Protein AF-A0A9P8UI84-F1 (afdb_monomer)

Nearest PDB structures (foldseek):
  2wvq-assembly1_A  TM=9.813E-01  e=1.198E-20  Podospora anserina
  2wvn-assembly1_A-2  TM=9.786E-01  e=5.791E-20  Podospora anserina
  2wvq-assembly1_B  TM=9.865E-01  e=1.491E-19  Podospora anserina
  2wvo-assembly1_B  TM=9.719E-01  e=2.824E-18  Podospora anserina
  2lbu-assembly1_D  TM=8.354E-01  e=3.078E-02  Podospora anserina

Sequence (339 aa):
MAEVFGTVASALSVAALFYNCVNCFEYIQLGRHFARDYERCQLKVDVARTRLSRWGQTVAINDDPRFDTVESEDRHVQQAKSILVEIADLFEDLQTASRRYTTRAKQEGLEHLQVQNMQPVPQKLHNRLKAIVSRRQKGTGLLQKAAWALYDEKNFRKMINEITEFTSALENLFPVKESVRRMLVEMEIEEVNDEPSLTTLQDVATNSDSVLSQVATERLEIYRGRNYVKNVQGEESAHVRVGNEWTEAALSCSLGLPGQTSNEAGSVMMKGTSAVHIGNSSTYRYTGLIVDMEQRFDYICGTRYRSVCQMFLKRMCFDALATTFAPDILPGADLNDRN

Foldseek 3Di:
DDPPQLVCLLQAFQLLLLVVLLVLLVQEFAWPVCVVVRLLLNLLSLLLSLLSLVLCVVVVCVPDCQRRDSDHPDPLSVVSSVLSSVSSVLSSVQQVVQVVDVVPDDPVRGDTDDLVPDDPLSNVSSVLSVVSSCVSCPPDDDDDDHRTYDRDPVSSVVSLVSSLVSSVVSCVSPPDDPVSVLVSLCVSCVVVQDLVNLVSQLVSCVNRPVSNNVSSVVNNVLVQAAFDEQEEAEEDQEDEATGEAEDPVQVPDPPDRPHGDHFYHDYYYYYDNHYYYGYHYDDDDPVVVVVVVVVVCCVPPPPPCVVVVVVVVVVVVVVVVVVVDDDDDDDDDDDDDDD

Structure (mmCIF, N/CA/C/O backbone):
data_AF-A0A9P8UI84-F1
#
_entry.id   AF-A0A9P8UI84-F1
#
loop_
_atom_site.group_PDB
_atom_site.id
_atom_site.type_symbol
_atom_site.label_atom_id
_atom_site.label_alt_id
_atom_site.label_comp_id
_atom_site.label_asym_id
_atom_site.label_entity_id
_atom_site.label_seq_id
_atom_site.pdbx_PDB_ins_code
_atom_site.Cartn_x
_atom_site.Cartn_y
_atom_site.Cartn_z
_atom_site.occupancy
_atom_site.B_iso_or_equiv
_atom_site.auth_seq_id
_atom_site.auth_comp_id
_atom_site.auth_asym_id
_atom_site.auth_atom_id
_atom_site.pdbx_PDB_model_num
ATOM 1 N N . MET A 1 1 ? -20.056 17.292 8.658 1.00 35.38 1 MET A N 1
ATOM 2 C CA . MET A 1 1 ? -20.328 16.154 9.557 1.00 35.38 1 MET A CA 1
ATOM 3 C C . MET A 1 1 ? -18.975 15.566 9.921 1.00 35.38 1 MET A C 1
ATOM 5 O O . MET A 1 1 ? -18.233 15.229 9.009 1.00 35.38 1 MET A O 1
ATOM 9 N N . ALA A 1 2 ? -18.577 15.602 11.193 1.00 39.41 2 ALA A N 1
ATOM 10 C CA . ALA A 1 2 ? -17.344 14.950 11.622 1.00 39.41 2 ALA A CA 1
ATOM 11 C C . ALA A 1 2 ? -17.655 13.459 11.773 1.00 39.41 2 ALA A C 1
ATOM 13 O O . ALA A 1 2 ? -18.467 13.100 12.619 1.00 39.41 2 ALA A O 1
ATOM 14 N N . GLU A 1 3 ? -17.074 12.615 10.926 1.00 51.84 3 GLU A N 1
ATOM 15 C CA . GLU A 1 3 ? -16.984 11.194 11.247 1.00 51.84 3 GLU A CA 1
ATOM 16 C C . GLU A 1 3 ? -16.000 11.083 12.409 1.00 51.84 3 GLU A C 1
ATOM 18 O O . GLU A 1 3 ? -14.829 11.422 12.258 1.00 51.84 3 GLU A O 1
ATOM 23 N N . VAL A 1 4 ? -16.511 10.732 13.588 1.00 48.81 4 VAL A N 1
ATOM 24 C CA . VAL A 1 4 ? -15.696 10.503 14.781 1.00 48.81 4 VAL A CA 1
ATOM 25 C C . VAL A 1 4 ? -15.177 9.074 14.663 1.00 48.81 4 VAL A C 1
ATOM 27 O O . VAL A 1 4 ? -15.927 8.124 14.881 1.00 48.81 4 VAL A O 1
ATOM 30 N N . PHE A 1 5 ? -13.938 8.911 14.209 1.00 53.56 5 PHE A N 1
ATOM 31 C CA . PHE A 1 5 ? -13.371 7.598 13.903 1.00 53.56 5 PHE A CA 1
ATOM 32 C C . PHE A 1 5 ? -12.965 6.857 15.181 1.00 53.56 5 PHE A C 1
ATOM 34 O O . PHE A 1 5 ? -13.332 5.696 15.344 1.00 53.56 5 PHE A O 1
ATOM 41 N N . GLY A 1 6 ? -12.313 7.532 16.126 1.00 52.75 6 GLY A N 1
ATOM 42 C CA . GLY A 1 6 ? -11.729 6.916 17.317 1.00 52.75 6 GLY A CA 1
ATOM 43 C C . GLY A 1 6 ? -12.760 6.394 18.321 1.00 52.75 6 GLY A C 1
ATOM 44 O O . GLY A 1 6 ? -12.549 5.358 18.946 1.00 52.75 6 GLY A O 1
ATOM 45 N N . THR A 1 7 ? -13.932 7.035 18.444 1.00 53.59 7 THR A N 1
ATOM 46 C CA . THR A 1 7 ? -14.991 6.542 19.358 1.00 53.59 7 THR A CA 1
ATOM 47 C C . THR A 1 7 ? -15.841 5.419 18.769 1.00 53.59 7 THR A C 1
ATOM 49 O O . THR A 1 7 ? -16.397 4.633 19.530 1.00 53.59 7 THR A O 1
ATOM 52 N N . VAL A 1 8 ? -15.928 5.302 17.439 1.00 65.06 8 VAL A N 1
ATOM 53 C CA . VAL A 1 8 ? -16.685 4.226 16.775 1.00 65.06 8 VAL A CA 1
ATOM 54 C C . VAL A 1 8 ? -15.791 3.015 16.484 1.00 65.06 8 VAL A C 1
ATOM 56 O O . VAL A 1 8 ? -16.279 1.888 16.497 1.00 65.06 8 VAL A O 1
ATOM 59 N N . ALA A 1 9 ? -14.481 3.211 16.290 1.00 70.69 9 ALA A N 1
ATOM 60 C CA . ALA A 1 9 ? -13.534 2.148 15.945 1.00 70.69 9 ALA A CA 1
ATOM 61 C C . ALA A 1 9 ? -13.480 1.006 16.975 1.00 70.69 9 ALA A C 1
ATOM 63 O O . ALA A 1 9 ? -13.394 -0.161 16.595 1.00 70.69 9 ALA A O 1
ATOM 64 N N . SER A 1 10 ? -13.593 1.313 18.270 1.00 71.81 10 SER A N 1
ATOM 65 C CA . SER A 1 10 ? -13.575 0.308 19.343 1.00 71.81 10 SER A CA 1
ATOM 66 C C . SER A 1 10 ? -14.810 -0.604 19.343 1.00 71.81 10 SER A C 1
ATOM 68 O O . SER A 1 10 ? -14.712 -1.769 19.740 1.00 71.81 10 SER A O 1
ATOM 70 N N . ALA A 1 11 ? -15.946 -0.114 18.838 1.00 82.88 11 ALA A N 1
ATOM 71 C CA . ALA A 1 11 ? -17.200 -0.858 18.737 1.00 82.88 11 ALA A CA 1
ATOM 72 C C . ALA A 1 11 ? -17.270 -1.775 17.500 1.00 82.88 11 ALA A C 1
ATOM 74 O O . ALA A 1 11 ? -18.213 -2.553 17.365 1.00 82.88 11 ALA A O 1
ATOM 75 N N . LEU A 1 12 ? -16.290 -1.697 16.595 1.00 86.81 12 LEU A N 1
ATOM 76 C CA . LEU A 1 12 ? -16.230 -2.529 15.395 1.00 86.81 12 LEU A CA 1
ATOM 77 C C . LEU A 1 12 ? -15.540 -3.872 15.667 1.00 86.81 12 LEU A C 1
ATOM 79 O O . LEU A 1 12 ? -14.676 -3.994 16.541 1.00 86.81 12 LEU A O 1
ATOM 83 N N . SER A 1 13 ? -15.902 -4.883 14.875 1.00 91.25 13 SER A N 1
ATOM 84 C CA . SER A 1 13 ? -15.105 -6.103 14.739 1.00 91.25 13 SER A CA 1
ATOM 85 C C . SER A 1 13 ? -13.780 -5.807 14.029 1.00 91.25 13 SER A C 1
ATOM 87 O O . SER A 1 13 ? -13.620 -4.760 13.393 1.00 91.25 13 SER A O 1
ATOM 89 N N . VAL A 1 14 ? -12.820 -6.729 14.115 1.00 93.38 14 VAL A N 1
ATOM 90 C CA . VAL A 1 14 ? -11.518 -6.582 13.442 1.00 93.38 14 VAL A CA 1
ATOM 91 C C . VAL A 1 14 ? -11.689 -6.495 11.928 1.00 93.38 14 VAL A C 1
ATOM 93 O O . VAL A 1 14 ? -11.093 -5.618 11.305 1.00 93.38 14 VAL A O 1
ATOM 96 N N . ALA A 1 15 ? -12.550 -7.332 11.344 1.00 92.44 15 ALA A N 1
ATOM 97 C CA . ALA A 1 15 ? -12.853 -7.296 9.918 1.00 92.44 15 ALA A CA 1
ATOM 98 C C . ALA A 1 15 ? -13.448 -5.939 9.503 1.00 92.44 15 ALA A C 1
ATOM 100 O O . ALA A 1 15 ? -12.941 -5.282 8.591 1.00 92.44 15 ALA A O 1
ATOM 101 N N . ALA A 1 16 ? -14.472 -5.456 10.216 1.00 90.00 16 ALA A N 1
ATOM 102 C CA . ALA A 1 16 ? -15.115 -4.179 9.908 1.00 90.00 16 ALA A CA 1
ATOM 103 C C . ALA A 1 16 ? -14.160 -2.982 10.069 1.00 90.00 16 ALA A C 1
ATOM 105 O O . ALA A 1 16 ? -14.174 -2.052 9.254 1.00 90.00 16 ALA A O 1
ATOM 106 N N . LEU A 1 17 ? -13.313 -2.996 11.099 1.00 91.56 17 LEU A N 1
ATOM 107 C CA . LEU A 1 17 ? -12.314 -1.956 11.323 1.00 91.56 17 LEU A CA 1
ATOM 108 C C . LEU A 1 17 ? -11.229 -1.976 10.239 1.00 91.56 17 LEU A C 1
ATOM 110 O O . LEU A 1 17 ? -10.914 -0.931 9.671 1.00 91.56 17 LEU A O 1
ATOM 114 N N . PHE A 1 18 ? -10.731 -3.157 9.871 1.00 94.00 18 PHE A N 1
ATOM 115 C CA . PHE A 1 18 ? -9.785 -3.326 8.771 1.00 94.00 18 PHE A CA 1
ATOM 116 C C . PHE A 1 18 ? -10.314 -2.740 7.459 1.00 94.00 18 PHE A C 1
ATOM 118 O O . PHE A 1 18 ? -9.624 -1.948 6.811 1.00 94.00 18 PHE A O 1
ATOM 125 N N . TYR A 1 19 ? -11.554 -3.066 7.080 1.00 91.38 19 TYR A N 1
ATOM 126 C CA . TYR A 1 19 ? -12.161 -2.503 5.874 1.00 91.38 19 TYR A CA 1
ATOM 127 C C . TYR A 1 19 ? -12.264 -0.989 5.940 1.00 91.38 19 TYR A C 1
ATOM 129 O O . TYR A 1 19 ? -11.980 -0.304 4.955 1.00 91.38 19 TYR A O 1
ATOM 137 N N . ASN A 1 20 ? -12.599 -0.453 7.112 1.00 89.06 20 ASN A N 1
ATOM 138 C CA . ASN A 1 20 ? -12.602 0.981 7.329 1.00 89.06 20 ASN A CA 1
ATOM 139 C C . ASN A 1 20 ? -11.227 1.611 7.098 1.00 89.06 20 ASN A C 1
ATOM 141 O O . ASN A 1 20 ? -11.175 2.612 6.380 1.00 89.06 20 ASN A O 1
ATOM 145 N N . CYS A 1 21 ? -10.152 1.023 7.629 1.00 92.94 21 CYS A N 1
ATOM 146 C CA . CYS A 1 21 ? -8.778 1.482 7.430 1.00 92.94 21 CYS A CA 1
ATOM 147 C C . CYS A 1 21 ? -8.362 1.426 5.953 1.00 92.94 21 CYS A C 1
ATOM 149 O O . CYS A 1 21 ? -7.872 2.421 5.423 1.00 92.94 21 CYS A O 1
ATOM 151 N N . VAL A 1 22 ? -8.607 0.313 5.249 1.00 94.19 22 VAL A N 1
ATOM 152 C CA . VAL A 1 22 ? -8.265 0.178 3.816 1.00 94.19 22 VAL A CA 1
ATOM 153 C C . VAL A 1 22 ? -9.058 1.165 2.951 1.00 94.19 22 VAL A C 1
ATOM 155 O O . VAL A 1 22 ? -8.532 1.685 1.964 1.00 94.19 22 VAL A O 1
ATOM 158 N N . ASN A 1 23 ? -10.303 1.463 3.326 1.00 89.31 23 ASN A N 1
ATOM 159 C CA . ASN A 1 23 ? -11.131 2.449 2.633 1.00 89.31 23 ASN A CA 1
ATOM 160 C C . ASN A 1 23 ? -10.665 3.885 2.852 1.00 89.31 23 ASN A C 1
ATOM 162 O O . ASN A 1 23 ? -10.837 4.695 1.949 1.00 89.31 23 ASN A O 1
ATOM 166 N N . CYS A 1 24 ? -10.070 4.220 4.004 1.00 90.94 24 CYS A N 1
ATOM 167 C CA . CYS A 1 24 ? -9.605 5.584 4.281 1.00 90.94 24 CYS A CA 1
ATOM 168 C C . CYS A 1 24 ? -8.669 6.116 3.191 1.00 90.94 24 CYS A C 1
ATOM 170 O O . CYS A 1 24 ? -8.785 7.280 2.818 1.00 90.94 24 CYS A O 1
ATOM 172 N N . PHE A 1 25 ? -7.817 5.254 2.626 1.00 92.69 25 PHE A N 1
ATOM 173 C CA . PHE A 1 25 ? -6.894 5.599 1.542 1.00 92.69 25 PHE A CA 1
ATOM 174 C C . PHE A 1 25 ? -7.583 6.147 0.288 1.00 92.69 25 PHE A C 1
ATOM 176 O O . PHE A 1 25 ? -6.999 6.963 -0.415 1.00 92.69 25 PHE A O 1
ATOM 183 N N . GLU A 1 26 ? -8.816 5.725 -0.007 1.00 88.06 26 GLU A N 1
ATOM 184 C CA . GLU A 1 26 ? -9.552 6.180 -1.194 1.00 88.06 26 GLU A CA 1
ATOM 185 C C . GLU A 1 26 ? -9.969 7.650 -1.117 1.00 88.06 26 GLU A C 1
ATOM 187 O O . GLU A 1 26 ? -10.201 8.295 -2.137 1.00 88.06 26 GLU A O 1
ATOM 192 N N . TYR A 1 27 ? -10.033 8.181 0.099 1.00 88.06 27 TYR A N 1
ATOM 193 C CA . TYR A 1 27 ? -10.485 9.536 0.380 1.00 88.06 27 TYR A CA 1
ATOM 194 C C . TYR A 1 27 ? -9.327 10.518 0.553 1.00 88.06 27 TYR A C 1
ATOM 196 O O . TYR A 1 27 ? -9.576 11.691 0.822 1.00 88.06 27 TYR A O 1
ATOM 204 N N . ILE A 1 28 ? -8.084 10.052 0.395 1.00 90.56 28 ILE A N 1
ATOM 205 C CA . ILE A 1 28 ? -6.878 10.869 0.518 1.00 90.56 28 ILE A CA 1
ATOM 206 C C . ILE A 1 28 ? -6.575 11.523 -0.823 1.00 90.56 28 ILE A C 1
ATOM 208 O O . ILE A 1 28 ? -6.343 10.855 -1.827 1.00 90.56 28 ILE A O 1
ATOM 212 N N . GLN A 1 29 ? -6.523 12.848 -0.817 1.00 89.75 29 GLN A N 1
ATOM 213 C CA . GLN A 1 29 ? -6.050 13.663 -1.927 1.00 89.75 29 GLN A CA 1
ATOM 214 C C . GLN A 1 29 ? -4.695 14.283 -1.578 1.00 89.75 29 GLN A C 1
ATOM 216 O O . GLN A 1 29 ? -4.386 14.528 -0.410 1.00 89.75 29 GLN A O 1
ATOM 221 N N . LEU A 1 30 ? -3.879 14.573 -2.589 1.00 89.06 30 LEU A N 1
ATOM 222 C CA . LEU A 1 30 ? -2.618 15.291 -2.409 1.00 89.06 30 LEU A CA 1
ATOM 223 C C . LEU A 1 30 ? -2.787 16.732 -2.900 1.00 89.06 30 LEU A C 1
ATOM 225 O O . LEU A 1 30 ? -3.245 16.979 -4.019 1.00 89.06 30 LEU A O 1
ATOM 229 N N . GLY A 1 31 ? -2.454 17.692 -2.038 1.00 85.12 31 GLY A N 1
ATOM 230 C CA . GLY A 1 31 ? -2.512 19.116 -2.356 1.00 85.12 31 GLY A CA 1
ATOM 231 C C . GLY A 1 31 ? -1.438 19.547 -3.359 1.00 85.12 31 GLY A C 1
ATOM 232 O O . GLY A 1 31 ? -0.453 18.849 -3.596 1.00 85.12 31 GLY A O 1
ATOM 233 N N . ARG A 1 32 ? -1.591 20.751 -3.916 1.00 78.94 32 ARG A N 1
ATOM 234 C CA . ARG A 1 32 ? -0.700 21.318 -4.944 1.00 78.94 32 ARG A CA 1
ATOM 235 C C . ARG A 1 32 ? 0.794 21.337 -4.593 1.00 78.94 32 ARG A C 1
ATOM 237 O O . ARG A 1 32 ? 1.620 21.254 -5.497 1.00 78.94 32 ARG A O 1
ATOM 244 N N . HIS A 1 33 ? 1.163 21.394 -3.312 1.00 80.94 33 HIS A N 1
ATOM 245 C CA . HIS A 1 33 ? 2.569 21.345 -2.879 1.00 80.94 33 HIS A CA 1
ATOM 246 C C . HIS A 1 33 ? 3.296 20.064 -3.318 1.00 80.94 33 HIS A C 1
ATOM 248 O O . HIS A 1 33 ? 4.519 20.061 -3.410 1.00 80.94 33 HIS A O 1
ATOM 254 N N . PHE A 1 34 ? 2.557 19.003 -3.646 1.00 82.19 34 PHE A N 1
ATOM 255 C CA . PHE A 1 34 ? 3.109 17.758 -4.164 1.00 82.19 34 PHE A CA 1
ATOM 256 C C . PHE A 1 34 ? 3.321 17.758 -5.681 1.00 82.19 34 PHE A C 1
ATOM 258 O O . PHE A 1 34 ? 3.781 16.750 -6.188 1.00 82.19 34 PHE A O 1
ATOM 265 N N . ALA A 1 35 ? 3.023 18.832 -6.426 1.00 76.94 35 ALA A N 1
ATOM 266 C CA . ALA A 1 35 ? 2.953 18.810 -7.897 1.00 76.94 35 ALA A CA 1
ATOM 267 C C . ALA A 1 35 ? 4.142 18.128 -8.594 1.00 76.94 35 ALA A C 1
ATOM 269 O O . ALA A 1 35 ? 3.934 17.346 -9.516 1.00 76.94 35 ALA A O 1
ATOM 270 N N . ARG A 1 36 ? 5.373 18.375 -8.129 1.00 81.75 36 ARG A N 1
ATOM 271 C CA . ARG A 1 36 ? 6.585 17.771 -8.703 1.00 81.75 36 ARG A CA 1
ATOM 272 C C . ARG A 1 36 ? 6.711 16.269 -8.424 1.00 81.75 36 ARG A C 1
ATOM 274 O O . ARG A 1 36 ? 7.221 15.543 -9.267 1.00 81.75 36 ARG A O 1
ATOM 281 N N . ASP A 1 37 ? 6.264 15.820 -7.258 1.00 86.94 37 ASP A N 1
ATOM 282 C CA . ASP A 1 37 ? 6.430 14.447 -6.766 1.00 86.94 37 ASP A CA 1
ATOM 283 C C . ASP A 1 37 ? 5.093 13.695 -6.671 1.00 86.94 37 ASP A C 1
ATOM 285 O O . ASP A 1 37 ? 5.010 12.631 -6.059 1.00 86.94 37 ASP A O 1
ATOM 289 N N . TYR A 1 38 ? 4.033 14.240 -7.270 1.00 88.69 38 TYR A N 1
ATOM 290 C CA . TYR A 1 38 ? 2.651 13.809 -7.070 1.00 88.69 38 TYR A CA 1
ATOM 291 C C . TYR A 1 38 ? 2.444 12.348 -7.413 1.00 88.69 38 TYR A C 1
ATOM 293 O O . TYR A 1 38 ? 1.923 11.592 -6.601 1.00 88.69 38 TYR A O 1
ATOM 301 N N . GLU A 1 39 ? 2.894 11.953 -8.597 1.00 91.38 39 GLU A N 1
ATOM 302 C CA . GLU A 1 39 ? 2.762 10.597 -9.116 1.00 91.38 39 GLU A CA 1
ATOM 303 C C . GLU A 1 39 ? 3.455 9.597 -8.197 1.00 91.38 39 GLU A C 1
ATOM 305 O O . GLU A 1 39 ? 2.866 8.606 -7.774 1.00 91.38 39 GLU A O 1
ATOM 310 N N . ARG A 1 40 ? 4.688 9.913 -7.794 1.00 93.56 40 ARG A N 1
ATOM 311 C CA . ARG A 1 40 ? 5.465 9.088 -6.872 1.00 93.56 40 ARG A CA 1
ATOM 312 C C . ARG A 1 40 ? 4.807 9.005 -5.494 1.00 93.56 40 ARG A C 1
ATOM 314 O O . ARG A 1 40 ? 4.773 7.934 -4.892 1.00 93.56 40 ARG A O 1
ATOM 321 N N . CYS A 1 41 ? 4.301 10.121 -4.974 1.00 94.38 41 CYS A N 1
ATOM 322 C CA . CYS A 1 41 ? 3.611 10.171 -3.690 1.00 94.38 41 CYS A CA 1
ATOM 323 C C . CYS A 1 41 ? 2.291 9.398 -3.723 1.00 94.38 41 CYS A C 1
ATOM 325 O O . CYS A 1 41 ? 2.035 8.623 -2.805 1.00 94.38 41 CYS A O 1
ATOM 327 N N . GLN A 1 42 ? 1.490 9.542 -4.778 1.00 94.81 42 GLN A N 1
ATOM 328 C CA . GLN A 1 42 ? 0.246 8.797 -4.942 1.00 94.81 42 GLN A CA 1
ATOM 329 C C . GLN A 1 42 ? 0.522 7.293 -5.019 1.00 94.81 42 GLN A C 1
ATOM 331 O O . GLN A 1 42 ? -0.090 6.528 -4.282 1.00 94.81 42 GLN A O 1
ATOM 336 N N . LEU A 1 43 ? 1.516 6.871 -5.805 1.00 96.25 43 LEU A N 1
ATOM 337 C CA . LEU A 1 43 ? 1.893 5.460 -5.886 1.00 96.25 43 LEU A CA 1
ATOM 338 C C . LEU A 1 43 ? 2.379 4.895 -4.545 1.00 96.25 43 LEU A C 1
ATOM 340 O O . LEU A 1 43 ? 2.101 3.742 -4.236 1.00 96.25 43 LEU A O 1
ATOM 344 N N . LYS A 1 44 ? 3.050 5.689 -3.701 1.00 97.12 44 LYS A N 1
ATOM 345 C CA . LYS A 1 44 ? 3.388 5.261 -2.331 1.00 97.12 44 LYS A CA 1
ATOM 346 C C . LYS A 1 44 ? 2.146 5.018 -1.470 1.00 97.12 44 LYS A C 1
ATOM 348 O O . LYS A 1 44 ? 2.134 4.060 -0.699 1.00 97.12 44 LYS A O 1
ATOM 353 N N . VAL A 1 45 ? 1.111 5.852 -1.605 1.00 96.38 45 VAL A N 1
ATOM 354 C CA . VAL A 1 45 ? -0.191 5.638 -0.943 1.00 96.38 45 VAL A CA 1
ATOM 355 C C . VAL A 1 45 ? -0.833 4.351 -1.459 1.00 96.38 45 VAL A C 1
ATOM 357 O O . VAL A 1 45 ? -1.294 3.536 -0.661 1.00 96.38 45 VAL A O 1
ATOM 360 N N . ASP A 1 46 ? -0.801 4.129 -2.773 1.00 96.75 46 ASP A N 1
ATOM 361 C CA . ASP A 1 46 ? -1.376 2.938 -3.400 1.00 96.75 46 ASP A CA 1
ATOM 362 C C . ASP A 1 46 ? -0.646 1.652 -2.980 1.00 96.75 46 ASP A C 1
ATOM 364 O O . ASP A 1 46 ? -1.294 0.642 -2.697 1.00 96.75 46 ASP A O 1
ATOM 368 N N . VAL A 1 47 ? 0.688 1.682 -2.876 1.00 97.88 47 VAL A N 1
ATOM 369 C CA . VAL A 1 47 ? 1.500 0.562 -2.371 1.00 97.88 47 VAL A CA 1
ATOM 370 C C . VAL A 1 47 ? 1.175 0.274 -0.908 1.00 97.88 47 VAL A C 1
ATOM 372 O O . VAL A 1 47 ? 0.919 -0.880 -0.567 1.00 97.88 47 VAL A O 1
ATOM 375 N N . ALA A 1 48 ? 1.101 1.298 -0.052 1.00 97.81 48 ALA A N 1
ATOM 376 C CA . ALA A 1 48 ? 0.741 1.121 1.355 1.00 97.81 48 ALA A CA 1
ATOM 377 C C . ALA A 1 48 ? -0.670 0.518 1.515 1.00 97.81 48 ALA A C 1
ATOM 379 O O . ALA A 1 48 ? -0.852 -0.449 2.258 1.00 97.81 48 ALA A O 1
ATOM 380 N N . ARG A 1 49 ? -1.656 1.016 0.750 1.00 97.25 49 ARG A N 1
ATOM 381 C CA . ARG A 1 49 ? -3.018 0.454 0.704 1.00 97.25 49 ARG A CA 1
ATOM 382 C C . ARG A 1 49 ? -3.005 -1.001 0.237 1.00 97.25 49 ARG A C 1
ATOM 384 O O . ARG A 1 49 ? -3.683 -1.848 0.819 1.00 97.25 49 ARG A O 1
ATOM 391 N N . THR A 1 50 ? -2.236 -1.297 -0.810 1.00 97.31 50 THR A N 1
ATOM 392 C CA . THR A 1 50 ? -2.133 -2.644 -1.386 1.00 97.31 50 THR A CA 1
ATOM 393 C C . THR A 1 50 ? -1.528 -3.617 -0.384 1.00 97.31 50 THR A C 1
ATOM 395 O O . THR A 1 50 ? -2.116 -4.677 -0.162 1.00 97.31 50 THR A O 1
ATOM 398 N N . ARG A 1 51 ? -0.440 -3.239 0.295 1.00 97.50 51 ARG A N 1
ATOM 399 C CA . ARG A 1 51 ? 0.193 -4.058 1.333 1.00 97.50 51 ARG A CA 1
ATOM 400 C C . ARG A 1 51 ? -0.760 -4.340 2.495 1.00 97.50 51 ARG A C 1
ATOM 402 O O . ARG A 1 51 ? -0.947 -5.503 2.845 1.00 97.50 51 ARG A O 1
ATOM 409 N N . LEU A 1 52 ? -1.446 -3.321 3.023 1.00 97.44 52 LEU A N 1
ATOM 410 C CA . LEU A 1 52 ? -2.443 -3.521 4.082 1.00 97.44 52 LEU A CA 1
ATOM 411 C C . LEU A 1 52 ? -3.567 -4.462 3.616 1.00 97.44 52 LEU A C 1
ATOM 413 O O . LEU A 1 52 ? -3.929 -5.401 4.319 1.00 97.44 52 LEU A O 1
ATOM 417 N N . SER A 1 53 ? -4.074 -4.283 2.391 1.00 96.25 53 SER A N 1
ATOM 418 C CA . SER A 1 53 ? -5.097 -5.180 1.834 1.00 96.25 53 SER A CA 1
ATOM 419 C C . SER A 1 53 ? -4.616 -6.634 1.695 1.00 96.25 53 SER A C 1
ATOM 421 O O . SER A 1 53 ? -5.404 -7.566 1.865 1.00 96.25 53 SER A O 1
ATOM 423 N N . ARG A 1 54 ? -3.321 -6.839 1.408 1.00 95.88 54 ARG A N 1
ATOM 424 C CA . ARG A 1 54 ? -2.694 -8.160 1.286 1.00 95.88 54 ARG A CA 1
ATOM 425 C C . ARG A 1 54 ? -2.643 -8.873 2.632 1.00 95.88 54 ARG A C 1
ATOM 427 O O . ARG A 1 54 ? -2.877 -10.079 2.667 1.00 95.88 54 ARG A O 1
ATOM 434 N N . TRP A 1 55 ? -2.402 -8.149 3.728 1.00 96.06 55 TRP A N 1
ATOM 435 C CA . TRP A 1 55 ? -2.476 -8.716 5.078 1.00 96.06 55 TRP A CA 1
ATOM 436 C C . TRP A 1 55 ? -3.861 -9.320 5.354 1.00 96.06 55 TRP A C 1
ATOM 438 O O . TRP A 1 55 ? -3.943 -10.488 5.723 1.00 96.06 55 TRP A O 1
ATOM 448 N N . GLY A 1 56 ? -4.946 -8.592 5.059 1.00 94.06 56 GLY A N 1
ATOM 449 C CA . GLY A 1 56 ? -6.313 -9.104 5.241 1.00 94.06 56 GLY A CA 1
ATOM 450 C C . GLY A 1 56 ? -6.603 -10.368 4.424 1.00 94.06 56 GLY A C 1
ATOM 451 O O . GLY A 1 56 ? -7.216 -11.309 4.924 1.00 94.06 56 GLY A O 1
ATOM 452 N N . GLN A 1 57 ? -6.101 -10.438 3.186 1.00 92.31 57 GLN A N 1
ATOM 453 C CA . GLN A 1 57 ? -6.185 -11.657 2.372 1.00 92.31 57 GLN A CA 1
ATOM 454 C C . GLN A 1 57 ? -5.366 -12.811 2.973 1.00 92.31 57 GLN A C 1
ATOM 456 O O . GLN A 1 57 ? -5.785 -13.963 2.921 1.00 92.31 57 GLN A O 1
ATOM 461 N N . THR A 1 58 ? -4.202 -12.507 3.543 1.00 91.81 58 THR A N 1
ATOM 462 C CA . THR A 1 58 ? -3.272 -13.493 4.109 1.00 91.81 58 THR A CA 1
ATOM 463 C C . THR A 1 58 ? -3.840 -14.174 5.351 1.00 91.81 58 THR A C 1
ATOM 465 O O . THR A 1 58 ? -3.668 -15.379 5.518 1.00 91.81 58 THR A O 1
ATOM 468 N N . VAL A 1 59 ? -4.537 -13.418 6.201 1.00 92.25 59 VAL A N 1
ATOM 469 C CA . VAL A 1 59 ? -5.186 -13.946 7.412 1.00 92.25 59 VAL A CA 1
ATOM 470 C C . VAL A 1 59 ? -6.605 -14.456 7.157 1.00 92.25 59 VAL A C 1
ATOM 472 O O . VAL A 1 59 ? -7.285 -14.822 8.107 1.00 92.25 59 VAL A O 1
ATOM 475 N N . ALA A 1 60 ? -7.052 -14.473 5.894 1.00 90.75 60 ALA A N 1
ATOM 476 C CA . ALA A 1 60 ? -8.413 -14.831 5.502 1.00 90.75 60 ALA A CA 1
ATOM 477 C C . ALA A 1 60 ? -9.470 -14.079 6.333 1.00 90.75 60 ALA A C 1
ATOM 479 O O . ALA A 1 60 ? -10.367 -14.676 6.919 1.00 90.75 60 ALA A O 1
ATOM 480 N N . ILE A 1 61 ? -9.350 -12.746 6.392 1.00 90.56 61 ILE A N 1
ATOM 481 C CA . ILE A 1 61 ? -10.110 -11.901 7.329 1.00 90.56 61 ILE A CA 1
ATOM 482 C C . ILE A 1 61 ? -11.641 -12.024 7.209 1.00 90.56 61 ILE A C 1
ATOM 484 O O . ILE A 1 61 ? -12.346 -11.679 8.148 1.00 90.56 61 ILE A O 1
ATOM 488 N N . ASN A 1 62 ? -12.147 -12.505 6.070 1.00 86.19 62 ASN A N 1
ATOM 489 C CA . ASN A 1 62 ? -13.576 -12.756 5.838 1.00 86.19 62 ASN A CA 1
ATOM 490 C C . ASN A 1 62 ? -14.037 -14.165 6.205 1.00 86.19 62 ASN A C 1
ATOM 492 O O . ASN A 1 62 ? -15.234 -14.39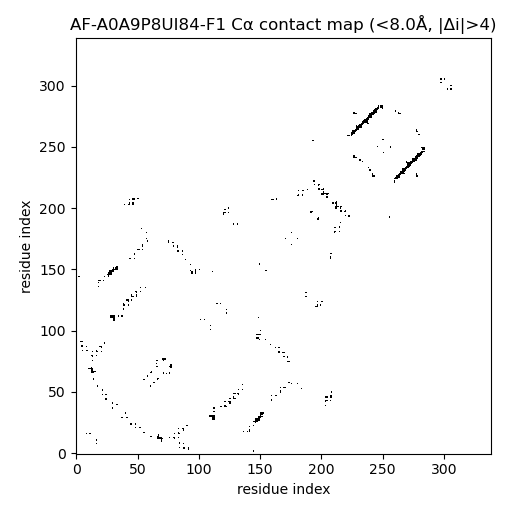5 6.323 1.00 86.19 62 ASN A O 1
ATOM 496 N N . ASP A 1 63 ? -13.109 -15.113 6.278 1.00 88.12 63 ASP A N 1
ATOM 497 C CA . ASP A 1 63 ? -13.423 -16.532 6.435 1.00 88.12 63 ASP A CA 1
ATOM 498 C C . ASP A 1 63 ? -13.177 -16.999 7.875 1.00 88.12 63 ASP A C 1
ATOM 500 O O . ASP A 1 63 ? -13.717 -18.020 8.304 1.00 88.12 63 ASP A O 1
ATOM 504 N N . ASP A 1 64 ? -12.361 -16.263 8.634 1.00 90.00 64 ASP A N 1
ATOM 505 C CA . ASP A 1 64 ? -12.053 -16.572 10.024 1.00 90.00 64 ASP A CA 1
ATOM 506 C C . ASP A 1 64 ? -13.013 -15.842 10.989 1.00 90.00 64 ASP A C 1
ATOM 508 O O . ASP A 1 64 ? -12.917 -14.620 11.164 1.00 90.00 64 ASP A O 1
ATOM 512 N N . PRO A 1 65 ? -13.903 -16.579 11.685 1.00 89.44 65 PRO A N 1
ATOM 513 C CA . PRO A 1 65 ? -14.944 -15.995 12.529 1.00 89.44 65 PRO A CA 1
ATOM 514 C C . PRO A 1 65 ? -14.388 -15.216 13.726 1.00 89.44 65 PRO A C 1
ATOM 516 O O . PRO A 1 65 ? -15.103 -14.406 14.318 1.00 89.44 65 PRO A O 1
ATOM 519 N N . ARG A 1 66 ? -13.112 -15.415 14.091 1.00 91.62 66 ARG A N 1
ATOM 520 C CA . ARG A 1 66 ? -12.471 -14.651 15.169 1.00 91.62 66 ARG A CA 1
ATOM 521 C C . ARG A 1 66 ? -12.388 -13.160 14.842 1.00 91.62 66 ARG A C 1
ATOM 523 O O . ARG A 1 66 ? -12.354 -12.352 15.769 1.00 91.62 66 ARG A O 1
ATOM 530 N N . PHE A 1 67 ? -12.359 -12.790 13.559 1.00 91.44 67 PHE A N 1
ATOM 531 C CA . PHE A 1 67 ? -12.296 -11.392 13.129 1.00 91.44 67 PHE A CA 1
ATOM 532 C C . PHE A 1 67 ? -13.666 -10.709 13.029 1.00 91.44 67 PHE A C 1
ATOM 534 O O . PHE A 1 67 ? -13.712 -9.476 12.999 1.00 91.44 67 PHE A O 1
ATOM 541 N N . ASP A 1 68 ? -14.761 -11.474 13.040 1.00 89.56 68 ASP A N 1
ATOM 542 C CA . ASP A 1 68 ? -16.133 -10.956 12.969 1.00 89.56 68 ASP A CA 1
ATOM 543 C C . ASP A 1 68 ? -16.721 -10.607 14.339 1.00 89.56 68 ASP A C 1
ATOM 545 O O . ASP A 1 68 ? -17.628 -9.779 14.446 1.00 89.56 68 ASP A O 1
ATOM 549 N N . THR A 1 69 ? -16.177 -11.176 15.414 1.00 86.69 69 THR A N 1
ATOM 550 C CA . THR A 1 69 ? -16.575 -10.834 16.782 1.00 86.69 69 THR A CA 1
ATOM 551 C C . THR A 1 69 ? -15.957 -9.508 17.228 1.00 86.69 69 THR A C 1
ATOM 553 O O . THR A 1 69 ? -14.763 -9.274 17.038 1.00 86.69 69 THR A O 1
ATOM 556 N N . VAL A 1 70 ? -16.753 -8.638 17.863 1.00 84.62 70 VAL A N 1
ATOM 557 C CA . VAL A 1 70 ? -16.268 -7.360 18.427 1.00 84.62 70 VAL A CA 1
ATOM 558 C C . VAL A 1 70 ? -15.265 -7.599 19.557 1.00 84.62 70 VAL A C 1
ATOM 560 O O . VAL A 1 70 ? -14.250 -6.904 19.636 1.00 84.62 70 VAL A O 1
ATOM 563 N N . GLU A 1 71 ? -15.532 -8.595 20.398 1.00 84.88 71 GLU A N 1
ATOM 564 C CA . GLU A 1 71 ? -14.678 -9.014 21.506 1.00 84.88 71 GLU A CA 1
ATOM 565 C C . GLU A 1 71 ? -14.247 -10.462 21.270 1.00 84.88 71 GLU A C 1
ATOM 567 O O . GLU A 1 71 ? -14.991 -11.402 21.534 1.00 84.88 71 GLU A O 1
ATOM 572 N N . SER A 1 72 ? -13.051 -10.630 20.709 1.00 88.06 72 SER A N 1
ATOM 573 C CA . SER A 1 72 ? -12.418 -11.941 20.555 1.00 88.06 72 SER A CA 1
ATOM 574 C C . SER A 1 72 ? -11.627 -12.283 21.816 1.00 88.06 72 SER A C 1
ATOM 576 O O . SER A 1 72 ? -10.977 -11.407 22.388 1.00 88.06 72 SER A O 1
ATOM 578 N N . GLU A 1 73 ? -11.633 -13.547 22.235 1.00 90.56 73 GLU A N 1
ATOM 579 C CA . GLU A 1 73 ? -10.780 -14.046 23.328 1.00 90.56 73 GLU A CA 1
ATOM 580 C C . GLU A 1 73 ? -9.325 -14.277 22.876 1.00 90.56 73 GLU A C 1
ATOM 582 O O . GLU A 1 73 ? -8.418 -14.411 23.699 1.00 90.56 73 GLU A O 1
ATOM 587 N N . ASP A 1 74 ? -9.080 -14.309 21.563 1.00 93.62 74 ASP A N 1
ATOM 588 C CA . ASP A 1 74 ? -7.753 -14.523 20.998 1.00 93.62 74 ASP A CA 1
ATOM 589 C C . ASP A 1 74 ? -6.881 -13.270 21.176 1.00 93.62 74 ASP A C 1
ATOM 591 O O . ASP A 1 74 ? -7.156 -12.194 20.635 1.00 93.62 74 ASP A O 1
ATOM 595 N N . ARG A 1 75 ? -5.783 -13.420 21.923 1.00 94.88 75 ARG A N 1
ATOM 596 C CA . ARG A 1 75 ? -4.858 -12.325 22.233 1.00 94.88 75 ARG A CA 1
ATOM 597 C C . ARG A 1 75 ? -4.238 -11.694 20.983 1.00 94.88 75 ARG A C 1
ATOM 599 O O . ARG A 1 75 ? -4.057 -10.478 20.965 1.00 94.88 75 ARG A O 1
ATOM 606 N N . HIS A 1 76 ? -3.916 -12.473 19.949 1.00 94.56 76 HIS A N 1
ATOM 607 C CA . HIS A 1 76 ? -3.358 -11.921 18.709 1.00 94.56 76 HIS A CA 1
ATOM 608 C C . HIS A 1 76 ? -4.416 -11.117 17.950 1.00 94.56 76 HIS A C 1
ATOM 610 O O . HIS A 1 76 ? -4.109 -10.062 17.401 1.00 94.56 76 HIS A O 1
ATOM 616 N N . VAL A 1 77 ? -5.675 -11.562 17.973 1.00 95.56 77 VAL A N 1
ATOM 617 C CA . VAL A 1 77 ? -6.802 -10.830 17.372 1.00 95.56 77 VAL A CA 1
ATOM 618 C C . VAL A 1 77 ? -7.076 -9.525 18.124 1.00 95.56 77 VAL A C 1
ATOM 620 O O . VAL A 1 77 ? -7.270 -8.486 17.495 1.00 95.56 77 VAL A O 1
ATOM 623 N N . GLN A 1 78 ? -7.013 -9.532 19.459 1.00 94.88 78 GLN A N 1
ATOM 624 C CA . GLN A 1 78 ? -7.112 -8.315 20.274 1.00 94.88 78 GLN A CA 1
ATOM 625 C C . GLN A 1 78 ? -5.979 -7.321 19.972 1.00 94.88 78 GLN A C 1
ATOM 627 O O . GLN A 1 78 ? -6.224 -6.124 19.825 1.00 94.88 78 GLN A O 1
ATOM 632 N N . GLN A 1 79 ? -4.742 -7.806 19.833 1.00 96.62 79 GLN A N 1
ATOM 633 C CA . GLN A 1 79 ? -3.599 -6.968 19.455 1.00 96.62 79 GLN A CA 1
ATOM 634 C C . GLN A 1 79 ? -3.753 -6.400 18.040 1.00 96.62 79 GLN A C 1
ATOM 636 O O . GLN A 1 79 ? -3.489 -5.219 17.825 1.00 96.62 79 GLN A O 1
ATOM 641 N N . ALA A 1 80 ? -4.247 -7.198 17.092 1.00 96.81 80 ALA A N 1
ATOM 642 C CA . ALA A 1 80 ? -4.550 -6.729 15.745 1.00 96.81 80 ALA A CA 1
ATOM 643 C C . ALA A 1 80 ? -5.620 -5.633 15.755 1.00 96.81 80 ALA A C 1
ATOM 645 O O . ALA A 1 80 ? -5.470 -4.625 15.067 1.00 96.81 80 ALA A O 1
ATOM 646 N N . LYS A 1 81 ? -6.661 -5.789 16.586 1.00 95.31 81 LYS A N 1
ATOM 647 C CA . LYS A 1 81 ? -7.673 -4.752 16.804 1.00 95.31 81 LYS A CA 1
ATOM 648 C C . LYS A 1 81 ? -7.036 -3.452 17.292 1.00 95.31 81 LYS A C 1
ATOM 650 O O . LYS A 1 81 ? -7.325 -2.410 16.720 1.00 95.31 81 LYS A O 1
ATOM 655 N N . SER A 1 82 ? -6.152 -3.514 18.293 1.00 95.38 82 SER A N 1
ATOM 656 C CA . SER A 1 82 ? -5.439 -2.334 18.813 1.00 95.38 82 SER A CA 1
ATOM 657 C C . SER A 1 82 ? -4.661 -1.609 17.715 1.00 95.38 82 SER A C 1
ATOM 659 O O . SER A 1 82 ? -4.824 -0.407 17.546 1.00 95.38 82 SER A O 1
ATOM 661 N N . ILE A 1 83 ? -3.889 -2.341 16.907 1.00 97.44 83 ILE A N 1
ATOM 662 C CA . ILE A 1 83 ? -3.107 -1.745 15.814 1.00 97.44 83 ILE A CA 1
ATOM 663 C C . ILE A 1 83 ? -4.022 -1.105 14.760 1.00 97.44 83 ILE A C 1
ATOM 665 O O . ILE A 1 83 ? -3.739 -0.022 14.256 1.00 97.44 83 ILE A O 1
ATOM 669 N N . LEU A 1 84 ? -5.143 -1.744 14.418 1.00 95.94 84 LEU A N 1
ATOM 670 C CA . LEU A 1 84 ? -6.104 -1.166 13.478 1.00 95.94 84 LEU A CA 1
ATOM 671 C C . LEU A 1 84 ? -6.800 0.085 14.044 1.00 95.94 84 LEU A C 1
ATOM 673 O O . LEU A 1 84 ? -7.104 0.998 13.275 1.00 95.94 84 LEU A O 1
ATOM 677 N N . VAL A 1 85 ? -7.027 0.154 15.362 1.00 94.31 85 VAL A N 1
ATOM 678 C CA . VAL A 1 85 ? -7.509 1.375 16.032 1.00 94.31 85 VAL A CA 1
ATOM 679 C C . VAL A 1 85 ? -6.458 2.478 15.911 1.00 94.31 85 VAL A C 1
ATOM 681 O O . VAL A 1 85 ? -6.801 3.577 15.496 1.00 94.31 85 VAL A O 1
ATOM 684 N N . GLU A 1 86 ? -5.178 2.177 16.136 1.00 95.44 86 GLU A N 1
ATOM 685 C CA . GLU A 1 86 ? -4.089 3.151 15.960 1.00 95.44 86 GLU A CA 1
ATOM 686 C C . GLU A 1 86 ? -3.996 3.670 14.511 1.00 95.44 86 GLU A C 1
ATOM 688 O O . GLU A 1 86 ? -3.809 4.866 14.284 1.00 95.44 86 GLU A O 1
ATOM 693 N N . ILE A 1 87 ? -4.214 2.808 13.507 1.00 95.56 87 ILE A N 1
ATOM 694 C CA . ILE A 1 87 ? -4.319 3.236 12.100 1.00 95.56 87 ILE A CA 1
ATOM 695 C C . ILE A 1 87 ? -5.524 4.170 11.893 1.00 95.56 87 ILE A C 1
ATOM 697 O O . ILE A 1 87 ? -5.429 5.153 11.153 1.00 95.56 87 ILE A O 1
ATOM 701 N N . ALA A 1 88 ? -6.674 3.861 12.497 1.00 92.38 88 ALA A N 1
ATOM 702 C CA . ALA A 1 88 ? -7.868 4.696 12.401 1.00 92.38 88 ALA A CA 1
ATOM 703 C C . ALA A 1 88 ? -7.648 6.079 13.043 1.00 92.38 88 ALA A C 1
ATOM 705 O O . ALA A 1 88 ? -7.968 7.092 12.415 1.00 92.38 88 ALA A O 1
ATOM 706 N N . ASP A 1 89 ? -7.037 6.118 14.226 1.00 92.56 89 ASP A N 1
ATOM 707 C CA . ASP A 1 89 ? -6.699 7.345 14.950 1.00 92.56 89 ASP A CA 1
ATOM 708 C C . ASP A 1 89 ? -5.701 8.206 14.157 1.00 92.56 89 ASP A C 1
ATOM 710 O O . ASP A 1 89 ? -5.889 9.417 14.026 1.00 92.56 89 ASP A O 1
ATOM 714 N N . LEU A 1 90 ? -4.695 7.591 13.520 1.00 94.69 90 LEU A N 1
ATOM 715 C CA . LEU A 1 90 ? -3.772 8.291 12.620 1.00 94.69 90 LEU A CA 1
ATOM 716 C C . LEU A 1 90 ? -4.516 8.999 11.478 1.00 94.69 90 LEU A C 1
ATOM 718 O O . LEU A 1 90 ? -4.222 10.157 11.162 1.00 94.69 90 LEU A O 1
ATOM 722 N N . PHE A 1 91 ? -5.483 8.332 10.844 1.00 92.56 91 PHE A N 1
ATOM 723 C CA . PHE A 1 91 ? -6.278 8.966 9.792 1.00 92.56 91 PHE A CA 1
ATOM 724 C C . PHE A 1 91 ? -7.142 10.114 10.324 1.00 92.56 91 PHE A C 1
ATOM 726 O O . PHE A 1 91 ? -7.250 11.143 9.652 1.00 92.56 91 PHE A O 1
ATOM 733 N N . GLU A 1 92 ? -7.718 9.984 11.520 1.00 90.56 92 GLU A N 1
ATOM 734 C CA . GLU A 1 92 ? -8.503 11.052 12.150 1.00 90.56 92 GLU A CA 1
ATOM 735 C C . GLU A 1 92 ? -7.647 12.282 12.487 1.00 90.56 92 GLU A C 1
ATOM 737 O O . GLU A 1 92 ? -8.045 13.421 12.207 1.00 90.56 92 GLU A O 1
ATOM 742 N N . ASP A 1 93 ? -6.442 12.068 13.011 1.00 91.75 93 ASP A N 1
ATOM 743 C CA . ASP A 1 93 ? -5.468 13.122 13.288 1.00 91.75 93 ASP A CA 1
ATOM 744 C C . ASP A 1 93 ? -5.091 13.886 12.014 1.00 91.75 93 ASP A C 1
ATOM 746 O O . ASP A 1 93 ? -5.091 15.124 11.984 1.00 91.75 93 ASP A O 1
ATOM 750 N N . LEU A 1 94 ? -4.805 13.156 10.932 1.00 92.19 94 LEU A N 1
ATOM 751 C CA . LEU A 1 94 ? -4.455 13.739 9.637 1.00 92.19 94 LEU A CA 1
ATOM 752 C C . LEU A 1 94 ? -5.638 14.490 9.014 1.00 92.19 94 LEU A C 1
ATOM 754 O O . LEU A 1 94 ? -5.460 15.597 8.497 1.00 92.19 94 LEU A O 1
ATOM 758 N N . GLN A 1 95 ? -6.856 13.958 9.116 1.00 90.62 95 GLN A N 1
ATOM 759 C CA . GLN A 1 95 ? -8.062 14.645 8.657 1.00 90.62 95 GLN A CA 1
ATOM 760 C C . GLN A 1 95 ? -8.331 15.915 9.483 1.00 90.62 95 GLN A C 1
ATOM 762 O O . GLN A 1 95 ? -8.714 16.955 8.938 1.00 90.62 95 GLN A O 1
ATOM 767 N N . THR A 1 96 ? -8.081 15.875 10.792 1.00 90.12 96 THR A N 1
ATOM 768 C CA . THR A 1 96 ? -8.185 17.040 11.678 1.00 90.12 96 THR A CA 1
ATOM 769 C C . THR A 1 96 ? -7.155 18.106 11.310 1.00 90.12 96 THR A C 1
ATOM 771 O O . THR A 1 96 ? -7.495 19.292 11.226 1.00 90.12 96 THR A O 1
ATOM 774 N N . ALA A 1 97 ? -5.912 17.708 11.029 1.00 89.44 97 ALA A N 1
ATOM 775 C CA . ALA A 1 97 ? -4.878 18.607 10.526 1.00 89.44 97 ALA A CA 1
ATOM 776 C C . ALA A 1 97 ? -5.272 19.230 9.174 1.00 89.44 97 ALA A C 1
ATOM 778 O O . ALA A 1 97 ? -5.157 20.447 9.008 1.00 89.44 97 ALA A O 1
ATOM 779 N N . SER A 1 98 ? -5.822 18.428 8.255 1.00 88.75 98 SER A N 1
ATOM 780 C CA . SER A 1 98 ? -6.342 18.876 6.956 1.00 88.75 98 SER A CA 1
ATOM 781 C C . SER A 1 98 ? -7.416 19.956 7.122 1.00 88.75 98 SER A C 1
ATOM 783 O O . SER A 1 98 ? -7.298 21.049 6.569 1.00 88.75 98 SER A O 1
ATOM 785 N N . ARG A 1 99 ? -8.415 19.723 7.986 1.00 88.19 99 ARG A N 1
ATOM 786 C CA . ARG A 1 99 ? -9.476 20.706 8.272 1.00 88.19 99 ARG A CA 1
ATOM 787 C C . ARG A 1 99 ? -8.908 22.014 8.816 1.00 88.19 99 ARG A C 1
ATOM 789 O O . ARG A 1 99 ? -9.236 23.085 8.309 1.00 88.19 99 ARG A O 1
ATOM 796 N N . ARG A 1 100 ? -8.002 21.942 9.797 1.00 86.44 100 ARG A N 1
ATOM 797 C CA . ARG A 1 100 ? -7.343 23.131 10.371 1.00 86.44 100 ARG A CA 1
ATOM 798 C C . ARG A 1 100 ? -6.584 23.936 9.317 1.00 86.44 100 ARG A C 1
ATOM 800 O O . ARG A 1 100 ? -6.563 25.163 9.404 1.00 86.44 100 ARG A O 1
ATOM 807 N N . TYR A 1 101 ? -5.978 23.263 8.341 1.00 84.00 101 TYR A N 1
ATOM 808 C CA . TYR A 1 101 ? -5.329 23.917 7.211 1.00 84.00 101 TYR A CA 1
ATOM 809 C C . TYR A 1 101 ? -6.354 24.614 6.307 1.00 84.00 101 TYR A C 1
ATOM 811 O O . TYR A 1 101 ? -6.216 25.807 6.043 1.00 84.00 101 TYR A O 1
ATOM 819 N N . THR A 1 102 ? -7.429 23.918 5.914 1.00 83.31 102 THR A N 1
ATOM 820 C CA . THR A 1 102 ? -8.465 24.474 5.019 1.00 83.31 102 THR A CA 1
ATOM 821 C C . THR A 1 102 ? -9.143 25.726 5.572 1.00 83.31 102 THR A C 1
ATOM 823 O O . THR A 1 102 ? -9.429 26.647 4.819 1.00 83.31 102 THR A O 1
ATOM 826 N N . THR A 1 103 ? -9.343 25.813 6.891 1.00 80.62 103 THR A N 1
ATOM 827 C CA . THR A 1 103 ? -9.918 27.005 7.537 1.00 80.62 103 THR A CA 1
ATOM 828 C C . THR A 1 103 ? -8.990 28.225 7.481 1.00 80.62 103 THR A C 1
ATOM 830 O O . THR A 1 103 ? -9.455 29.354 7.596 1.00 80.62 103 THR A O 1
ATOM 833 N N . ARG A 1 104 ? -7.674 28.019 7.342 1.00 79.50 104 ARG A N 1
ATOM 834 C CA . ARG A 1 104 ? -6.657 29.084 7.405 1.00 79.50 104 ARG A CA 1
ATOM 835 C C . ARG A 1 104 ? -6.105 29.483 6.036 1.00 79.50 104 ARG A C 1
ATOM 837 O O . ARG A 1 104 ? -5.571 30.581 5.903 1.00 79.50 104 ARG A O 1
ATOM 844 N N . ALA A 1 105 ? -6.173 28.596 5.048 1.00 76.12 105 ALA A N 1
ATOM 845 C CA . ALA A 1 105 ? -5.570 28.796 3.736 1.00 76.12 105 ALA A CA 1
ATOM 846 C C . ALA A 1 105 ? -6.458 29.633 2.795 1.00 76.12 105 ALA A C 1
ATOM 848 O O . ALA A 1 105 ? -7.685 29.588 2.859 1.00 76.12 105 ALA A O 1
ATOM 849 N N . LYS A 1 106 ? -5.827 30.389 1.885 1.00 71.56 106 LYS A N 1
ATOM 850 C CA . LYS A 1 106 ? -6.511 31.052 0.757 1.00 71.56 106 LYS A CA 1
ATOM 851 C C . LYS A 1 106 ? -6.917 30.011 -0.297 1.00 71.56 106 LYS A C 1
ATOM 853 O O . LYS A 1 106 ? -6.258 28.979 -0.401 1.00 71.56 106 LYS A O 1
ATOM 858 N N . GLN A 1 107 ? -7.943 30.305 -1.107 1.00 63.47 107 GLN A N 1
ATOM 859 C CA . GLN A 1 107 ? -8.496 29.378 -2.117 1.00 63.47 107 GLN A CA 1
ATOM 860 C C . GLN A 1 107 ? -7.439 28.764 -3.056 1.00 63.47 107 GLN A C 1
ATOM 862 O O . GLN A 1 107 ? -7.511 27.574 -3.339 1.00 63.47 107 GLN A O 1
ATOM 867 N N . GLU A 1 108 ? -6.416 29.522 -3.460 1.00 58.69 108 GLU A N 1
ATOM 868 C CA . GLU A 1 108 ? -5.322 29.037 -4.325 1.00 58.69 108 GLU A CA 1
ATOM 869 C C . GLU A 1 108 ? -4.481 27.908 -3.692 1.00 58.69 108 GLU A C 1
ATOM 871 O O . GLU A 1 108 ? -3.921 27.072 -4.395 1.00 58.69 108 GLU A O 1
ATOM 876 N N . GLY A 1 109 ? -4.404 27.845 -2.357 1.00 61.28 109 GLY A N 1
ATOM 877 C CA . GLY A 1 109 ? -3.682 26.794 -1.629 1.00 61.28 109 GLY A CA 1
ATOM 878 C C . GLY A 1 109 ? -4.470 25.489 -1.466 1.00 61.28 109 GLY A C 1
ATOM 879 O O . GLY A 1 109 ? -3.940 24.529 -0.905 1.00 61.28 109 GLY A O 1
ATOM 880 N N . LEU A 1 110 ? -5.728 25.457 -1.921 1.00 64.31 110 LEU A N 1
ATOM 881 C CA . LEU A 1 110 ? -6.644 24.323 -1.775 1.00 64.31 110 LEU A CA 1
ATOM 882 C C . LEU A 1 110 ? -6.760 23.471 -3.043 1.00 64.31 110 LEU A C 1
ATOM 884 O O . LEU A 1 110 ? -7.500 22.495 -3.042 1.00 64.31 110 LEU A O 1
ATOM 888 N N . GLU A 1 111 ? -6.042 23.811 -4.113 1.00 70.00 111 GLU A N 1
ATOM 889 C CA . GLU A 1 111 ? -6.048 23.008 -5.334 1.00 70.00 111 GLU A CA 1
ATOM 890 C C . GLU A 1 111 ? -5.462 21.607 -5.087 1.00 70.00 111 GLU A C 1
ATOM 892 O O . GLU A 1 111 ? -4.434 21.432 -4.419 1.00 70.00 111 GLU A O 1
ATOM 897 N N . HIS A 1 112 ? -6.127 20.604 -5.662 1.00 72.06 112 HIS A N 1
ATOM 898 C CA . HIS A 1 112 ? -5.765 19.194 -5.563 1.00 72.06 112 HIS A CA 1
ATOM 899 C C . HIS A 1 112 ? -5.312 18.657 -6.913 1.00 72.06 112 HIS A C 1
ATOM 901 O O . HIS A 1 112 ? -5.808 19.060 -7.968 1.00 72.06 112 HIS A O 1
ATOM 907 N N . LEU A 1 113 ? -4.376 17.718 -6.869 1.00 74.81 113 LEU A N 1
ATOM 908 C CA . LEU A 1 113 ? -3.848 17.071 -8.060 1.00 74.81 113 LEU A CA 1
ATOM 909 C C . LEU A 1 113 ? -4.717 15.866 -8.419 1.00 74.81 113 LEU A C 1
ATOM 911 O O . LEU A 1 113 ? -5.137 15.105 -7.546 1.00 74.81 113 LEU A O 1
ATOM 915 N N . GLN A 1 114 ? -5.015 15.721 -9.710 1.00 74.44 114 GLN A N 1
ATOM 916 C CA . GLN A 1 114 ? -5.924 14.696 -10.209 1.00 74.44 114 GLN A CA 1
ATOM 917 C C . GLN A 1 114 ? -5.163 13.555 -10.879 1.00 74.44 114 GLN A C 1
ATOM 919 O O . GLN A 1 114 ? -4.278 13.783 -11.702 1.00 74.44 114 GLN A O 1
ATOM 924 N N . VAL A 1 115 ? -5.607 12.326 -10.613 1.00 73.88 115 VAL A N 1
ATOM 925 C CA . VAL A 1 115 ? -5.087 11.092 -11.229 1.00 73.88 115 VAL A CA 1
ATOM 926 C C . VAL A 1 115 ? -5.198 11.118 -12.762 1.00 73.88 115 VAL A C 1
ATOM 928 O O . VAL A 1 115 ? -4.386 10.523 -13.468 1.00 73.88 115 VAL A O 1
ATOM 931 N N . GLN A 1 116 ? -6.188 11.833 -13.304 1.00 75.44 116 GLN A N 1
ATOM 932 C CA . GLN A 1 116 ? -6.391 11.976 -14.752 1.00 75.44 116 GLN A CA 1
ATOM 933 C C . GLN A 1 116 ? -5.250 12.739 -15.442 1.00 75.44 116 GLN A C 1
ATOM 935 O O . GLN A 1 116 ? -5.034 12.546 -16.632 1.00 75.44 116 GLN A O 1
ATOM 940 N N . ASN A 1 117 ? -4.495 13.541 -14.687 1.00 81.06 117 ASN A N 1
ATOM 941 C CA . ASN A 1 117 ? -3.389 14.352 -15.195 1.00 81.06 117 ASN A CA 1
ATOM 942 C C . ASN A 1 117 ? -2.020 13.669 -15.032 1.00 81.06 117 ASN A C 1
ATOM 944 O O . ASN A 1 117 ? -0.995 14.299 -15.288 1.00 81.06 117 ASN A O 1
ATOM 948 N N . MET A 1 118 ? -1.988 12.418 -14.565 1.00 86.25 118 MET A N 1
ATOM 949 C CA . MET A 1 118 ? -0.751 11.648 -14.442 1.00 86.25 118 MET A CA 1
ATOM 950 C C . MET A 1 118 ? -0.213 11.220 -15.807 1.00 86.25 118 MET A C 1
ATOM 952 O O . MET A 1 118 ? -0.971 10.957 -16.740 1.00 86.25 118 MET A O 1
ATOM 956 N N . GLN A 1 119 ? 1.103 11.047 -15.885 1.00 88.19 119 GLN A N 1
ATOM 957 C CA . GLN A 1 119 ? 1.762 10.357 -16.981 1.00 88.19 119 GLN A CA 1
ATOM 958 C C . GLN A 1 119 ? 1.248 8.907 -17.121 1.00 88.19 119 GLN A C 1
ATOM 960 O O . GLN A 1 119 ? 0.815 8.297 -16.133 1.00 88.19 119 GLN A O 1
ATOM 965 N N . PRO A 1 120 ? 1.333 8.306 -18.326 1.00 88.94 120 PRO A N 1
ATOM 966 C CA . PRO A 1 120 ? 0.729 7.000 -18.605 1.00 88.94 120 PRO A CA 1
ATOM 967 C C . PRO A 1 120 ? 1.178 5.863 -17.672 1.00 88.94 120 PRO A C 1
ATOM 969 O O . PRO A 1 120 ? 0.357 5.041 -17.266 1.00 88.94 120 PRO A O 1
ATOM 972 N N . VAL A 1 121 ? 2.466 5.813 -17.306 1.00 90.88 121 VAL A N 1
ATOM 973 C CA . VAL A 1 121 ? 3.029 4.738 -16.465 1.00 90.88 121 VAL A CA 1
ATOM 974 C C . VAL A 1 121 ? 2.497 4.804 -15.022 1.00 90.88 121 VAL A C 1
ATOM 976 O O . VAL A 1 121 ? 1.883 3.826 -14.583 1.00 90.88 121 VAL A O 1
ATOM 979 N N . PRO A 1 122 ? 2.624 5.928 -14.284 1.00 90.19 122 PRO A N 1
ATOM 980 C CA . PRO A 1 122 ? 2.010 6.061 -12.964 1.00 90.19 122 PRO A CA 1
ATOM 981 C C . PRO A 1 122 ? 0.497 5.856 -12.964 1.00 90.19 122 PRO A C 1
ATOM 983 O O . PRO A 1 122 ? -0.026 5.198 -12.068 1.00 90.19 122 PRO A O 1
ATOM 986 N N . GLN A 1 123 ? -0.209 6.344 -13.988 1.00 91.06 123 GLN A N 1
ATOM 987 C CA . GLN A 1 123 ? -1.656 6.162 -14.096 1.00 91.06 123 GLN A CA 1
ATOM 988 C C . GLN A 1 123 ? -2.044 4.682 -14.250 1.00 91.06 123 GLN A C 1
ATOM 990 O O . GLN A 1 123 ? -2.955 4.197 -13.573 1.00 91.06 123 GLN A O 1
ATOM 995 N N . LYS A 1 124 ? -1.335 3.940 -15.112 1.00 91.62 124 LYS A N 1
ATOM 996 C CA . LYS A 1 124 ? -1.518 2.492 -15.294 1.00 91.62 124 LYS A CA 1
ATOM 997 C C . LYS A 1 124 ? -1.288 1.739 -13.982 1.00 91.62 124 LYS A C 1
ATOM 999 O O . LYS A 1 124 ? -2.107 0.896 -13.614 1.00 91.62 124 LYS A O 1
ATOM 1004 N N . LEU A 1 125 ? -0.210 2.063 -13.265 1.00 94.62 125 LEU A N 1
ATOM 1005 C CA . LEU A 1 125 ? 0.113 1.453 -11.974 1.00 94.62 125 LEU A CA 1
ATOM 1006 C C . LEU A 1 125 ? -0.935 1.775 -10.902 1.00 94.62 125 LEU A C 1
ATOM 1008 O O . LEU A 1 125 ? -1.413 0.856 -10.239 1.00 94.62 125 LEU A O 1
ATOM 1012 N N . HIS A 1 126 ? -1.355 3.036 -10.784 1.00 95.00 126 HIS A N 1
ATOM 1013 C CA . HIS A 1 126 ? -2.421 3.454 -9.870 1.00 95.00 126 HIS A CA 1
ATOM 1014 C C . HIS A 1 126 ? -3.702 2.643 -10.106 1.00 95.00 126 HIS A C 1
ATOM 1016 O O . HIS A 1 126 ? -4.256 2.046 -9.182 1.00 95.00 126 HIS A O 1
ATOM 1022 N N . ASN A 1 127 ? -4.141 2.546 -11.366 1.00 93.31 127 ASN A N 1
ATOM 1023 C CA . ASN A 1 127 ? -5.333 1.785 -11.737 1.00 93.31 127 ASN A CA 1
ATOM 1024 C C . ASN A 1 127 ? -5.189 0.290 -11.418 1.00 93.31 127 ASN A C 1
ATOM 1026 O O . ASN A 1 127 ? -6.142 -0.329 -10.938 1.00 93.31 127 ASN A O 1
ATOM 1030 N N . ARG A 1 128 ? -4.001 -0.291 -11.638 1.00 93.94 128 ARG A N 1
ATOM 1031 C CA . ARG A 1 128 ? -3.718 -1.693 -11.303 1.00 93.94 128 ARG A CA 1
ATOM 1032 C C . ARG A 1 128 ? -3.806 -1.942 -9.798 1.00 93.94 128 ARG A C 1
ATOM 1034 O O . ARG A 1 128 ? -4.524 -2.851 -9.383 1.00 93.94 128 ARG A O 1
ATOM 1041 N N . LEU A 1 129 ? -3.125 -1.131 -8.989 1.00 95.38 129 LEU A N 1
ATOM 1042 C CA . LEU A 1 129 ? -3.125 -1.243 -7.526 1.00 95.38 129 LEU A CA 1
ATOM 1043 C C . LEU A 1 129 ? -4.530 -1.027 -6.952 1.00 95.38 129 LEU A C 1
ATOM 1045 O O . LEU A 1 129 ? -5.000 -1.820 -6.134 1.00 95.38 129 LEU A O 1
ATOM 1049 N N . LYS A 1 130 ? -5.267 -0.037 -7.469 1.00 93.75 130 LYS A N 1
ATOM 1050 C CA . LYS A 1 130 ? -6.675 0.175 -7.123 1.00 93.75 130 LYS A CA 1
ATOM 1051 C C . LYS A 1 130 ? -7.527 -1.058 -7.435 1.00 93.75 130 LYS A C 1
ATOM 1053 O O . LYS A 1 130 ? -8.273 -1.514 -6.572 1.00 93.75 130 LYS A O 1
ATOM 1058 N N . ALA A 1 131 ? -7.391 -1.636 -8.630 1.00 92.56 131 ALA A N 1
ATOM 1059 C CA . ALA A 1 131 ? -8.158 -2.812 -9.034 1.00 92.56 131 ALA A CA 1
ATOM 1060 C C . ALA A 1 131 ? -7.880 -4.039 -8.149 1.00 92.56 131 ALA A C 1
ATOM 1062 O O . ALA A 1 131 ? -8.813 -4.781 -7.833 1.00 92.56 131 ALA A O 1
ATOM 1063 N N . ILE A 1 132 ? -6.629 -4.246 -7.724 1.00 92.69 132 ILE A N 1
ATOM 1064 C CA . ILE A 1 132 ? -6.249 -5.312 -6.785 1.00 92.69 132 ILE A CA 1
ATOM 1065 C C . ILE A 1 132 ? -7.007 -5.153 -5.467 1.00 92.69 132 ILE A C 1
ATOM 1067 O O . ILE A 1 132 ? -7.683 -6.086 -5.026 1.00 92.69 132 ILE A O 1
ATOM 1071 N N . VAL A 1 133 ? -6.936 -3.966 -4.859 1.00 93.50 133 VAL A N 1
ATOM 1072 C CA . VAL A 1 133 ? -7.588 -3.699 -3.572 1.00 93.50 133 VAL A CA 1
ATOM 1073 C C . VAL A 1 133 ? -9.106 -3.844 -3.701 1.00 93.50 133 VAL A C 1
ATOM 1075 O O . VAL A 1 133 ? -9.725 -4.545 -2.902 1.00 93.50 133 VAL A O 1
ATOM 1078 N N . SER A 1 134 ? -9.710 -3.291 -4.757 1.00 90.25 134 SER A N 1
ATOM 1079 C CA . SER A 1 134 ? -11.151 -3.422 -4.995 1.00 90.25 134 SER A CA 1
ATOM 1080 C C . SER A 1 134 ? -11.600 -4.877 -5.161 1.00 90.25 134 SER A C 1
ATOM 1082 O O . SER A 1 134 ? -12.688 -5.227 -4.710 1.00 90.25 134 SER A O 1
ATOM 1084 N N . ARG A 1 135 ? -10.786 -5.751 -5.776 1.00 89.62 135 ARG A N 1
ATOM 1085 C CA . ARG A 1 135 ? -11.096 -7.190 -5.884 1.00 89.62 135 ARG A CA 1
ATOM 1086 C C . ARG A 1 135 ? -11.114 -7.878 -4.517 1.00 89.62 135 ARG A C 1
ATOM 1088 O O . ARG A 1 135 ? -11.976 -8.725 -4.308 1.00 89.62 135 ARG A O 1
ATOM 1095 N N . ARG A 1 136 ? -10.217 -7.495 -3.602 1.00 88.38 136 ARG A N 1
ATOM 1096 C CA . ARG A 1 136 ? -10.123 -8.044 -2.233 1.00 88.38 136 ARG A CA 1
ATOM 1097 C C . ARG A 1 136 ? -11.279 -7.627 -1.331 1.00 88.38 136 ARG A C 1
ATOM 1099 O O . ARG A 1 136 ? -11.655 -8.375 -0.442 1.00 88.38 136 ARG A O 1
ATOM 1106 N N . GLN A 1 137 ? -11.837 -6.443 -1.566 1.00 82.12 137 GLN A N 1
ATOM 1107 C CA . GLN A 1 137 ? -12.914 -5.873 -0.753 1.00 82.12 137 GLN A CA 1
ATOM 1108 C C . GLN A 1 137 ? -14.328 -6.221 -1.254 1.00 82.12 137 GLN A C 1
ATOM 1110 O O . GLN A 1 137 ? -15.312 -5.771 -0.661 1.00 82.12 137 GLN A O 1
ATOM 1115 N N . LYS A 1 138 ? -14.466 -6.991 -2.347 1.00 68.75 138 LYS A N 1
ATOM 1116 C CA . LYS A 1 138 ? -15.777 -7.349 -2.913 1.00 68.75 138 LYS A CA 1
ATOM 1117 C C . LYS A 1 138 ? -16.671 -8.005 -1.853 1.00 68.75 138 LYS A C 1
ATOM 1119 O O . LYS A 1 138 ? -16.299 -9.018 -1.278 1.00 68.75 138 LYS A O 1
ATOM 1124 N N . GLY A 1 139 ? -17.862 -7.436 -1.652 1.00 62.50 139 GLY A N 1
ATOM 1125 C CA . GLY A 1 139 ? -18.867 -7.941 -0.705 1.00 62.50 139 GLY A CA 1
ATOM 1126 C C . GLY A 1 139 ? -18.972 -7.151 0.602 1.00 62.50 139 GLY A C 1
ATOM 1127 O O . GLY A 1 139 ? -19.860 -7.432 1.399 1.00 62.50 139 GLY A O 1
ATOM 1128 N N . THR A 1 140 ? -18.130 -6.136 0.809 1.00 64.12 140 THR A N 1
ATOM 1129 C CA . THR A 1 140 ? -18.173 -5.297 2.014 1.00 64.12 140 THR A CA 1
ATOM 1130 C C . THR A 1 140 ? -18.904 -3.984 1.750 1.00 64.12 140 THR A C 1
ATOM 1132 O O . THR A 1 140 ? -18.632 -3.283 0.775 1.00 64.12 140 THR A O 1
ATOM 1135 N N . GLY A 1 141 ? -19.882 -3.656 2.597 1.00 57.56 141 GLY A N 1
ATOM 1136 C CA . GLY A 1 141 ? -20.584 -2.377 2.527 1.00 57.56 141 GLY A CA 1
ATOM 1137 C C . GLY A 1 141 ? -19.637 -1.248 2.923 1.00 57.56 141 GLY A C 1
ATOM 1138 O O . GLY A 1 141 ? -19.302 -1.109 4.097 1.00 57.56 141 GLY A O 1
ATOM 1139 N N . LEU A 1 142 ? -19.181 -0.452 1.955 1.00 60.66 142 LEU A N 1
ATOM 1140 C CA . LEU A 1 142 ? -18.329 0.702 2.235 1.00 60.66 142 LEU A CA 1
ATOM 1141 C C . LEU A 1 142 ? -19.224 1.893 2.585 1.00 60.66 142 LEU A C 1
ATOM 1143 O O . LEU A 1 142 ? -20.022 2.342 1.762 1.00 60.66 142 LEU A O 1
ATOM 1147 N N . LEU A 1 143 ? -19.081 2.425 3.797 1.00 59.66 143 LEU A N 1
ATOM 1148 C CA . LE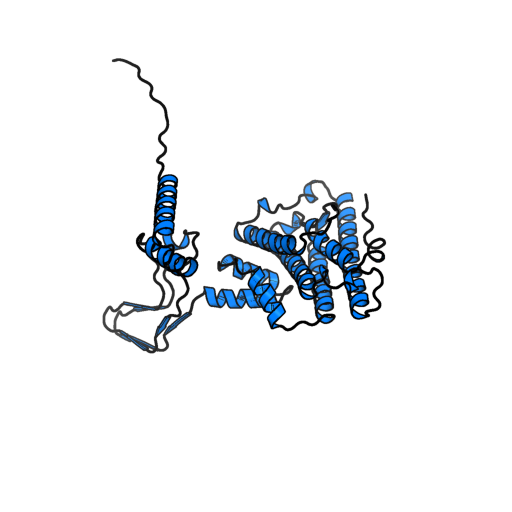U A 1 143 ? -19.609 3.750 4.113 1.00 59.66 143 LEU A CA 1
ATOM 1149 C C . LEU A 1 143 ? -18.867 4.781 3.251 1.00 59.66 143 LEU A C 1
ATOM 1151 O O . LEU A 1 143 ? -17.633 4.777 3.191 1.00 59.66 143 LEU A O 1
ATOM 1155 N N . GLN A 1 144 ? -19.622 5.637 2.560 1.00 63.00 144 GLN A N 1
ATOM 1156 C CA . GLN A 1 144 ? -19.051 6.786 1.863 1.00 63.00 144 GLN A CA 1
ATOM 1157 C C . GLN A 1 144 ? -18.473 7.752 2.891 1.00 63.00 144 GLN A C 1
ATOM 1159 O O . GLN A 1 144 ? -19.199 8.227 3.759 1.00 63.00 144 GLN A O 1
ATOM 1164 N N . LYS A 1 145 ? -17.185 8.062 2.756 1.00 73.31 145 LYS A N 1
ATOM 1165 C CA . LYS A 1 145 ? -16.483 9.010 3.626 1.00 73.31 145 LYS A CA 1
ATOM 1166 C C . LYS A 1 145 ? -16.260 10.328 2.899 1.00 73.31 145 LYS A C 1
ATOM 1168 O O . LYS A 1 145 ? -16.265 10.405 1.669 1.00 73.31 145 LYS A O 1
ATOM 1173 N N . ALA A 1 146 ? -16.050 11.393 3.663 1.00 76.12 146 ALA A N 1
ATOM 1174 C CA . ALA A 1 146 ? -15.696 12.683 3.087 1.00 76.12 146 ALA A CA 1
ATOM 1175 C C . ALA A 1 146 ? -14.230 12.679 2.626 1.00 76.12 146 ALA A C 1
ATOM 1177 O O . ALA A 1 146 ? -13.327 12.409 3.422 1.00 76.12 146 ALA A O 1
ATOM 1178 N N . ALA A 1 147 ? -13.993 13.026 1.358 1.00 83.75 147 ALA A N 1
ATOM 1179 C CA . ALA A 1 147 ? -12.646 13.243 0.842 1.00 83.75 147 ALA A CA 1
ATOM 1180 C C . ALA A 1 147 ? -11.927 14.365 1.609 1.00 83.75 147 ALA A C 1
ATOM 1182 O O . ALA A 1 147 ? -12.537 15.361 2.007 1.00 83.75 147 ALA A O 1
ATOM 1183 N N . TRP A 1 148 ? -10.626 14.194 1.819 1.00 88.50 148 TRP A N 1
ATOM 1184 C CA . TRP A 1 148 ? -9.760 15.140 2.514 1.00 88.50 148 TRP A CA 1
ATOM 1185 C C . TRP A 1 148 ? -8.360 15.113 1.902 1.00 88.50 148 TRP A C 1
ATOM 1187 O O . TRP A 1 148 ? -8.018 14.203 1.149 1.00 88.50 148 TRP A O 1
ATOM 1197 N N . ALA A 1 149 ? -7.545 16.125 2.195 1.00 87.44 149 ALA A N 1
ATOM 1198 C CA . ALA A 1 149 ? -6.255 16.280 1.534 1.00 87.44 149 ALA A CA 1
ATOM 1199 C C . ALA A 1 149 ? -5.079 16.396 2.497 1.00 87.44 149 ALA A C 1
ATOM 1201 O O . ALA A 1 149 ? -5.162 17.060 3.533 1.00 87.44 149 ALA A O 1
ATOM 1202 N N . LEU A 1 150 ? -3.959 15.802 2.098 1.00 90.69 150 LEU A N 1
ATOM 1203 C CA . LEU A 1 150 ? -2.642 16.058 2.660 1.00 90.69 150 LEU A CA 1
ATOM 1204 C C . LEU A 1 150 ? -2.024 17.251 1.930 1.00 90.69 150 LEU A C 1
ATOM 1206 O O . LEU A 1 150 ? -1.850 17.224 0.712 1.00 90.69 150 LEU A O 1
ATOM 1210 N N . TYR A 1 151 ? -1.691 18.300 2.679 1.00 86.50 151 TYR A N 1
ATOM 1211 C CA . TYR A 1 151 ? -1.163 19.549 2.121 1.00 86.50 151 TYR A CA 1
ATOM 1212 C C . TYR A 1 151 ? 0.355 19.684 2.241 1.00 86.50 151 TYR A C 1
ATOM 1214 O O . TYR A 1 151 ? 0.937 20.501 1.532 1.00 86.50 151 TYR A O 1
ATOM 1222 N N . ASP A 1 152 ? 0.992 18.899 3.111 1.00 86.88 152 ASP A N 1
ATOM 1223 C CA . ASP A 1 152 ? 2.415 19.013 3.417 1.00 86.88 152 ASP A CA 1
ATOM 1224 C C . ASP A 1 152 ? 3.125 17.654 3.473 1.00 86.88 152 ASP A C 1
ATOM 1226 O O . ASP A 1 152 ? 2.572 16.630 3.886 1.00 86.88 152 ASP A O 1
ATOM 1230 N N . GLU A 1 153 ? 4.399 17.665 3.080 1.00 89.56 153 GLU A N 1
ATOM 1231 C CA . GLU A 1 153 ? 5.251 16.477 3.009 1.00 89.56 153 GLU A CA 1
ATOM 1232 C C . GLU A 1 153 ? 5.476 15.825 4.384 1.00 89.56 153 GLU A C 1
ATOM 1234 O O . GLU A 1 153 ? 5.665 14.613 4.480 1.00 89.56 153 GLU A O 1
ATOM 1239 N N . LYS A 1 154 ? 5.443 16.604 5.474 1.00 91.62 154 LYS A N 1
ATOM 1240 C CA . LYS A 1 154 ? 5.659 16.079 6.827 1.00 91.62 154 LYS A CA 1
ATOM 1241 C C . LYS A 1 154 ? 4.538 15.115 7.210 1.00 91.62 154 LYS A C 1
ATOM 1243 O O . LYS A 1 154 ? 4.837 13.992 7.612 1.00 91.62 154 LYS A O 1
ATOM 1248 N N . ASN A 1 155 ? 3.283 15.525 7.051 1.00 92.31 155 ASN A N 1
ATOM 1249 C CA . ASN A 1 155 ? 2.121 14.679 7.320 1.00 92.31 155 ASN A CA 1
ATOM 1250 C C . ASN A 1 155 ? 2.06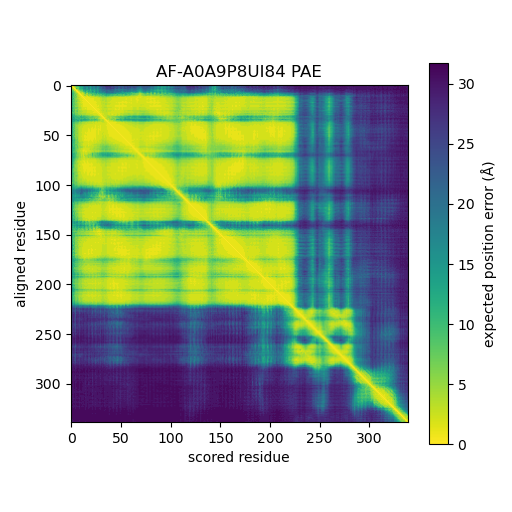7 13.468 6.382 1.00 92.31 155 ASN A C 1
ATOM 1252 O O . ASN A 1 155 ? 1.780 12.361 6.831 1.00 92.31 155 ASN A O 1
ATOM 1256 N N . PHE A 1 156 ? 2.432 13.644 5.110 1.00 94.12 156 PHE A N 1
ATOM 1257 C CA . PHE A 1 156 ? 2.540 12.533 4.164 1.00 94.12 156 PHE A CA 1
ATOM 1258 C C . PHE A 1 156 ? 3.579 11.485 4.595 1.00 94.12 156 PHE A C 1
ATOM 1260 O O . PHE A 1 156 ? 3.274 10.295 4.647 1.00 94.12 156 PHE A O 1
ATOM 1267 N N . ARG A 1 157 ? 4.804 11.905 4.940 1.00 93.88 157 ARG A N 1
ATOM 1268 C CA . ARG A 1 157 ? 5.860 10.980 5.385 1.00 93.88 157 ARG A CA 1
ATOM 1269 C C . ARG A 1 157 ? 5.498 10.292 6.697 1.00 93.88 157 ARG A C 1
ATOM 1271 O O . ARG A 1 157 ? 5.714 9.090 6.802 1.00 93.88 157 ARG A O 1
ATOM 1278 N N . LYS A 1 158 ? 4.918 11.031 7.654 1.00 94.69 158 LYS A N 1
ATOM 1279 C CA . LYS A 1 158 ? 4.392 10.465 8.907 1.00 94.69 158 LYS A CA 1
ATOM 1280 C C . LYS A 1 158 ? 3.418 9.326 8.600 1.00 94.69 158 LYS A C 1
ATOM 1282 O O . LYS A 1 158 ? 3.623 8.213 9.066 1.00 94.69 158 LYS A O 1
ATOM 1287 N N . MET A 1 159 ? 2.427 9.595 7.748 1.00 95.81 159 MET A N 1
ATOM 1288 C CA . MET A 1 159 ? 1.412 8.618 7.361 1.00 95.81 159 MET A CA 1
ATOM 1289 C C . MET A 1 159 ? 2.024 7.354 6.747 1.00 95.81 159 MET A C 1
ATOM 1291 O O . MET A 1 159 ? 1.708 6.252 7.181 1.00 95.81 159 MET A O 1
ATOM 1295 N N . ILE A 1 160 ? 2.899 7.498 5.745 1.00 96.44 160 ILE A N 1
ATOM 1296 C CA . ILE A 1 160 ? 3.507 6.342 5.069 1.00 96.44 160 ILE A CA 1
ATOM 1297 C C . ILE A 1 160 ? 4.356 5.513 6.039 1.00 96.44 160 ILE A C 1
ATOM 1299 O O . ILE A 1 160 ? 4.271 4.286 6.006 1.00 96.44 160 ILE A O 1
ATOM 1303 N N . ASN A 1 161 ? 5.143 6.158 6.903 1.00 96.69 161 ASN A N 1
ATOM 1304 C CA . ASN A 1 161 ? 6.002 5.461 7.858 1.00 96.69 161 ASN A CA 1
ATOM 1305 C C . ASN A 1 161 ? 5.180 4.691 8.898 1.00 96.69 161 ASN A C 1
ATOM 1307 O O . ASN A 1 161 ? 5.359 3.485 9.030 1.00 96.69 161 ASN A O 1
ATOM 1311 N N . GLU A 1 162 ? 4.233 5.352 9.567 1.00 97.31 162 GLU A N 1
ATOM 1312 C CA . GLU A 1 162 ? 3.431 4.719 10.621 1.00 97.31 162 GLU A CA 1
ATOM 1313 C C . GLU A 1 162 ? 2.567 3.580 10.064 1.00 97.31 162 GLU A C 1
ATOM 1315 O O . GLU A 1 162 ? 2.553 2.489 10.621 1.00 97.31 162 GLU A O 1
ATOM 1320 N N . ILE A 1 163 ? 1.936 3.754 8.896 1.00 96.94 163 ILE A N 1
ATOM 1321 C CA . ILE A 1 163 ? 1.179 2.670 8.245 1.00 96.94 163 ILE A CA 1
ATOM 1322 C C . ILE A 1 163 ? 2.085 1.486 7.892 1.00 96.94 163 ILE A C 1
ATOM 1324 O O . ILE A 1 163 ? 1.672 0.332 8.029 1.00 96.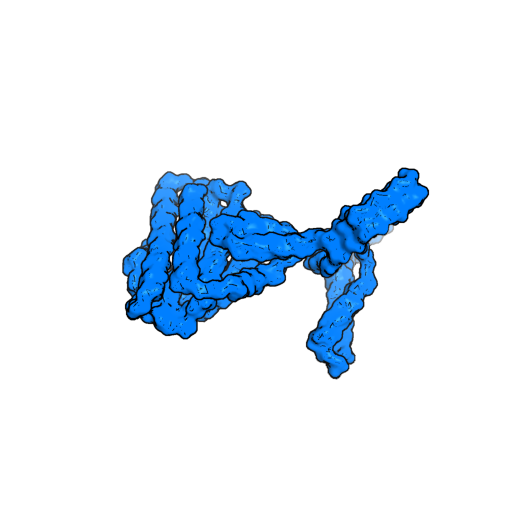94 163 ILE A O 1
ATOM 1328 N N . THR A 1 164 ? 3.312 1.744 7.437 1.00 97.00 164 THR A N 1
ATOM 1329 C CA . THR A 1 164 ? 4.288 0.689 7.124 1.00 97.00 164 THR A CA 1
ATOM 1330 C C . THR A 1 164 ? 4.676 -0.087 8.384 1.00 97.00 164 THR A C 1
ATOM 1332 O O . THR A 1 164 ? 4.739 -1.320 8.354 1.00 97.00 164 THR A O 1
ATOM 1335 N N . GLU A 1 165 ? 4.897 0.608 9.499 1.00 97.75 165 GLU A N 1
ATOM 1336 C CA . GLU A 1 165 ? 5.216 0.009 10.798 1.00 97.75 165 GLU A CA 1
ATOM 1337 C C . GLU A 1 165 ? 4.035 -0.796 11.349 1.00 97.75 165 GLU A C 1
ATOM 1339 O O . GLU A 1 165 ? 4.200 -1.973 11.674 1.00 97.75 165 GLU A O 1
ATOM 1344 N N . PHE A 1 166 ? 2.827 -0.227 11.347 1.00 98.19 166 PHE A N 1
ATOM 1345 C CA . PHE A 1 166 ? 1.609 -0.913 11.775 1.00 98.19 166 PHE A CA 1
ATOM 1346 C C . PHE A 1 166 ? 1.310 -2.150 10.927 1.00 98.19 166 PHE A C 1
ATOM 1348 O O . PHE A 1 166 ? 1.007 -3.212 11.467 1.00 98.19 166 PHE A O 1
ATOM 1355 N N . THR A 1 167 ? 1.464 -2.064 9.604 1.00 97.75 167 THR A N 1
ATOM 1356 C CA . THR A 1 167 ? 1.273 -3.223 8.717 1.00 97.75 167 THR A CA 1
ATOM 1357 C C . THR A 1 167 ? 2.310 -4.310 9.005 1.00 97.75 167 THR A C 1
ATOM 1359 O O . THR A 1 167 ? 1.972 -5.490 9.045 1.00 97.75 167 THR A O 1
ATOM 1362 N N . SER A 1 168 ? 3.559 -3.931 9.288 1.00 96.94 168 SER A N 1
ATOM 1363 C CA . SER A 1 168 ? 4.601 -4.889 9.685 1.00 96.94 168 SER A CA 1
ATOM 1364 C C . SER A 1 168 ? 4.285 -5.547 11.034 1.00 96.94 168 SER A C 1
ATOM 1366 O O . SER A 1 168 ? 4.487 -6.748 11.198 1.00 96.94 168 SER A O 1
ATOM 1368 N N . ALA A 1 169 ? 3.745 -4.793 11.994 1.00 97.62 169 ALA A N 1
ATOM 1369 C CA . ALA A 1 169 ? 3.295 -5.334 13.273 1.00 97.62 169 ALA A CA 1
ATOM 1370 C C . ALA A 1 169 ? 2.135 -6.331 13.094 1.00 97.62 169 ALA A C 1
ATOM 1372 O O . ALA A 1 169 ? 2.178 -7.419 13.666 1.00 97.62 169 ALA A O 1
ATOM 1373 N N . LEU A 1 170 ? 1.156 -6.015 12.240 1.00 97.62 170 LEU A N 1
ATOM 1374 C CA . LEU A 1 170 ? 0.058 -6.920 11.880 1.00 97.62 170 LEU A CA 1
ATOM 1375 C C . LEU A 1 170 ? 0.558 -8.220 11.225 1.00 97.62 170 LEU A C 1
ATOM 1377 O O . LEU A 1 170 ? 0.088 -9.306 11.567 1.00 97.62 170 LEU A O 1
ATOM 1381 N N . GLU A 1 171 ? 1.527 -8.132 10.310 1.00 96.19 171 GLU A N 1
ATOM 1382 C CA . GLU A 1 171 ? 2.164 -9.297 9.678 1.00 96.19 171 GLU A CA 1
ATOM 1383 C C . GLU A 1 171 ? 2.922 -10.168 10.696 1.00 96.19 171 GLU A C 1
ATOM 1385 O O . GLU A 1 171 ? 2.901 -11.394 10.597 1.00 96.19 171 GLU A O 1
ATOM 1390 N N . ASN A 1 172 ? 3.552 -9.557 11.704 1.00 96.38 172 ASN A N 1
ATOM 1391 C CA . ASN A 1 172 ? 4.280 -10.278 12.752 1.00 96.38 172 ASN A CA 1
ATOM 1392 C C . ASN A 1 172 ? 3.357 -11.017 13.736 1.00 96.38 172 ASN A C 1
ATOM 1394 O O . ASN A 1 172 ? 3.764 -12.038 14.289 1.00 96.38 172 ASN A O 1
ATOM 1398 N N . LEU A 1 173 ? 2.126 -10.534 13.949 1.00 96.25 173 LEU A N 1
ATOM 1399 C CA . LEU A 1 173 ? 1.124 -11.224 14.777 1.00 96.25 173 LEU A CA 1
ATOM 1400 C C . LEU A 1 173 ? 0.599 -12.509 14.116 1.00 96.25 173 LEU A C 1
ATOM 1402 O O . LEU A 1 173 ? 0.243 -13.463 14.811 1.00 96.25 173 LEU A O 1
ATOM 1406 N N . PHE A 1 174 ? 0.574 -12.545 12.781 1.00 93.44 174 PHE A N 1
ATOM 1407 C CA . PHE A 1 174 ? 0.088 -13.677 11.986 1.00 93.44 174 PHE A CA 1
ATOM 1408 C C . PHE A 1 174 ? 1.13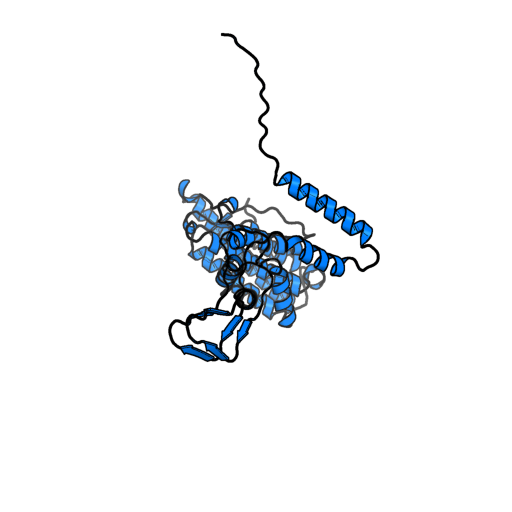6 -14.093 10.948 1.00 93.44 174 PHE A C 1
ATOM 1410 O O . PHE A 1 174 ? 0.961 -13.857 9.748 1.00 93.44 174 PHE A O 1
ATOM 1417 N N . PRO A 1 175 ? 2.245 -14.712 11.390 1.00 91.19 175 PRO A N 1
ATOM 1418 C CA . PRO A 1 175 ? 3.331 -15.062 10.494 1.00 91.19 175 PRO A CA 1
ATOM 1419 C C . PRO A 1 175 ? 2.876 -16.126 9.495 1.00 91.19 175 PRO A C 1
ATOM 1421 O O . PRO A 1 175 ? 2.457 -17.226 9.859 1.00 91.19 175 PRO A O 1
ATOM 1424 N N . VAL A 1 176 ? 3.021 -15.812 8.212 1.00 88.06 176 VAL A N 1
ATOM 1425 C CA . VAL A 1 176 ? 2.835 -16.761 7.112 1.00 88.06 176 VAL A CA 1
ATOM 1426 C C . VAL A 1 176 ? 4.164 -17.110 6.462 1.00 88.06 176 VAL A C 1
ATOM 1428 O O . VAL A 1 176 ? 5.149 -16.378 6.564 1.00 88.06 176 VAL A O 1
ATOM 1431 N N . LYS A 1 177 ? 4.197 -18.247 5.761 1.00 84.75 177 LYS A N 1
ATOM 1432 C CA . LYS A 1 177 ? 5.376 -18.659 4.995 1.00 84.75 177 LYS A CA 1
ATOM 1433 C C . LYS A 1 177 ? 5.719 -17.600 3.948 1.00 84.75 177 LYS A C 1
ATOM 1435 O O . LYS A 1 177 ? 4.838 -17.116 3.239 1.00 84.75 177 LYS A O 1
ATOM 1440 N N . GLU A 1 178 ? 7.012 -17.332 3.789 1.00 84.75 178 GLU A N 1
ATOM 1441 C CA . GLU A 1 178 ? 7.518 -16.370 2.804 1.00 84.75 178 GLU A CA 1
ATOM 1442 C C . GLU A 1 178 ? 7.036 -16.670 1.382 1.00 84.75 178 GLU A C 1
ATOM 1444 O O . GLU A 1 178 ? 6.664 -15.762 0.645 1.00 84.75 178 GLU A O 1
ATOM 1449 N N . SER A 1 179 ? 6.940 -17.955 1.027 1.00 80.94 179 SER A N 1
ATOM 1450 C CA . SER A 1 179 ? 6.426 -18.392 -0.272 1.00 80.94 179 SER A CA 1
ATOM 1451 C C . SER A 1 179 ? 4.998 -17.914 -0.547 1.00 80.94 179 SER A C 1
ATOM 1453 O O . SER A 1 179 ? 4.686 -17.576 -1.682 1.00 80.94 179 SER A O 1
ATOM 1455 N N . VAL A 1 180 ? 4.137 -17.838 0.475 1.00 82.75 180 VAL A N 1
ATOM 1456 C CA . VAL A 1 180 ? 2.756 -17.349 0.329 1.00 82.75 180 VAL A CA 1
ATOM 1457 C C . VAL A 1 180 ? 2.747 -15.836 0.122 1.00 82.75 180 VAL A C 1
ATOM 1459 O O . VAL A 1 180 ? 2.054 -15.353 -0.772 1.00 82.75 180 VAL A O 1
ATOM 1462 N N . ARG A 1 181 ? 3.550 -15.088 0.895 1.00 83.88 181 ARG A N 1
ATOM 1463 C CA . ARG A 1 181 ? 3.676 -13.626 0.740 1.00 83.88 181 ARG A CA 1
ATOM 1464 C C . ARG A 1 181 ? 4.147 -13.264 -0.662 1.00 83.88 181 ARG A C 1
ATOM 1466 O O . ARG A 1 181 ? 3.523 -12.442 -1.330 1.00 83.88 181 ARG A O 1
ATOM 1473 N N . ARG A 1 182 ? 5.208 -13.932 -1.113 1.00 90.69 182 ARG A N 1
ATOM 1474 C CA . ARG A 1 182 ? 5.777 -13.765 -2.449 1.00 90.69 182 ARG A CA 1
ATOM 1475 C C . ARG A 1 182 ? 4.776 -14.126 -3.546 1.00 90.69 182 ARG A C 1
ATOM 1477 O O . ARG A 1 182 ? 4.577 -13.321 -4.445 1.00 90.69 182 ARG A O 1
ATOM 1484 N N . MET A 1 183 ? 4.091 -15.266 -3.440 1.00 87.44 183 MET A N 1
ATOM 1485 C CA . MET A 1 183 ? 3.072 -15.681 -4.413 1.00 87.44 183 MET A CA 1
ATOM 1486 C C . MET A 1 183 ? 1.955 -14.635 -4.560 1.00 87.44 183 MET A C 1
ATOM 1488 O O . MET A 1 183 ? 1.548 -14.318 -5.676 1.00 87.44 183 MET A O 1
ATOM 1492 N N . LEU A 1 184 ? 1.465 -14.063 -3.451 1.00 88.12 184 LEU A N 1
ATOM 1493 C CA . LEU A 1 184 ? 0.454 -12.999 -3.498 1.00 88.12 184 LEU A CA 1
ATOM 1494 C C . LEU A 1 184 ? 0.963 -11.767 -4.257 1.00 88.12 184 LEU A C 1
ATOM 1496 O O . LEU A 1 184 ? 0.245 -11.241 -5.102 1.00 88.12 184 LEU A O 1
ATOM 1500 N N . VAL A 1 185 ? 2.199 -11.341 -3.991 1.00 92.81 185 VAL A N 1
ATOM 1501 C CA . VAL A 1 185 ? 2.845 -10.219 -4.690 1.00 92.81 185 VAL A CA 1
ATOM 1502 C C . VAL A 1 185 ? 3.045 -10.514 -6.178 1.00 92.81 185 VAL A C 1
ATOM 1504 O O . VAL A 1 185 ? 2.770 -9.664 -7.021 1.00 92.81 185 VAL A O 1
ATOM 1507 N N . GLU A 1 186 ? 3.481 -11.720 -6.533 1.00 88.56 186 GLU A N 1
ATOM 1508 C CA . GLU A 1 186 ? 3.663 -12.122 -7.931 1.00 88.56 186 GLU A CA 1
ATOM 1509 C C . GLU A 1 186 ? 2.349 -12.045 -8.721 1.00 88.56 186 GLU A C 1
ATOM 1511 O O . GLU A 1 186 ? 2.339 -11.519 -9.837 1.00 88.56 186 GLU A O 1
ATOM 1516 N N . MET A 1 187 ? 1.234 -12.492 -8.134 1.00 83.81 187 MET A N 1
ATOM 1517 C CA . MET A 1 187 ? -0.096 -12.375 -8.747 1.00 83.81 187 MET A CA 1
ATOM 1518 C C . MET A 1 187 ? -0.560 -10.916 -8.865 1.00 83.81 187 MET A C 1
ATOM 1520 O O . MET A 1 187 ? -1.169 -10.526 -9.863 1.00 83.81 187 MET A O 1
ATOM 1524 N N . GLU A 1 188 ? -0.268 -10.073 -7.868 1.00 89.62 188 GLU A N 1
ATOM 1525 C CA . GLU A 1 188 ? -0.606 -8.646 -7.919 1.00 89.62 188 GLU A CA 1
ATOM 1526 C C . GLU A 1 188 ? 0.005 -7.977 -9.149 1.00 89.62 188 GLU A C 1
ATOM 1528 O O . GLU A 1 188 ? -0.686 -7.266 -9.884 1.00 89.62 188 GLU A O 1
ATOM 1533 N N . ILE A 1 189 ? 1.276 -8.252 -9.428 1.00 88.56 189 ILE A N 1
ATOM 1534 C CA . ILE A 1 189 ? 1.996 -7.575 -10.503 1.00 88.56 189 ILE A CA 1
ATOM 1535 C C . ILE A 1 189 ? 2.094 -8.397 -11.789 1.00 88.56 189 ILE A C 1
ATOM 1537 O O . ILE A 1 189 ? 2.775 -7.972 -12.708 1.00 88.56 189 ILE A O 1
ATOM 1541 N N . GLU A 1 190 ? 1.428 -9.551 -11.904 1.00 84.62 190 GLU A N 1
ATOM 1542 C CA . GLU A 1 190 ? 1.444 -10.450 -13.081 1.00 84.62 190 GLU A CA 1
ATOM 1543 C C . GLU A 1 190 ? 1.234 -9.729 -14.425 1.00 84.62 190 GLU A C 1
ATOM 1545 O O . GLU A 1 190 ? 1.927 -10.000 -15.401 1.00 84.62 190 GLU A O 1
ATOM 1550 N N . GLU A 1 191 ? 0.325 -8.756 -14.463 1.00 81.06 191 GLU A N 1
ATOM 1551 C CA . GLU A 1 191 ? 0.017 -7.972 -15.668 1.00 81.06 191 GLU A CA 1
ATOM 1552 C C . GLU A 1 191 ? 0.997 -6.801 -15.913 1.00 81.06 191 GLU A C 1
ATOM 1554 O O . GLU A 1 191 ? 0.917 -6.125 -16.942 1.00 81.06 191 GLU A O 1
ATOM 1559 N N . VAL A 1 192 ? 1.924 -6.535 -14.985 1.00 86.06 192 VAL A N 1
ATOM 1560 C CA . VAL A 1 192 ? 2.940 -5.478 -15.091 1.00 86.06 192 VAL A CA 1
ATOM 1561 C C . VAL A 1 192 ? 4.170 -6.042 -15.797 1.00 86.06 192 VAL A C 1
ATOM 1563 O O . VAL A 1 192 ? 4.985 -6.747 -15.204 1.00 86.06 192 VAL A O 1
ATOM 1566 N N . ASN A 1 193 ? 4.266 -5.722 -17.086 1.00 79.50 193 ASN A N 1
ATOM 1567 C CA . ASN A 1 193 ? 5.148 -6.386 -18.041 1.00 79.50 193 ASN A CA 1
ATOM 1568 C C . ASN A 1 193 ? 6.000 -5.410 -18.869 1.00 79.50 193 ASN A C 1
ATOM 1570 O O . ASN A 1 193 ? 6.301 -5.653 -20.034 1.00 79.50 193 ASN A O 1
ATOM 1574 N N . ASP A 1 194 ? 6.360 -4.272 -18.285 1.00 81.69 194 ASP A N 1
ATOM 1575 C CA . ASP A 1 194 ? 7.202 -3.273 -18.936 1.00 81.69 194 ASP A CA 1
ATOM 1576 C C . ASP A 1 194 ? 8.226 -2.697 -17.953 1.00 81.69 194 ASP A C 1
ATOM 1578 O O . ASP A 1 194 ? 7.928 -2.486 -16.774 1.00 81.69 194 ASP A O 1
ATOM 1582 N N . GLU A 1 195 ? 9.447 -2.463 -18.445 1.00 86.00 195 GLU A N 1
ATOM 1583 C CA . GLU A 1 195 ? 10.571 -1.964 -17.643 1.00 86.00 195 GLU A CA 1
ATOM 1584 C C . GLU A 1 195 ? 10.255 -0.639 -16.922 1.00 86.00 195 GLU A C 1
ATOM 1586 O O . GLU A 1 195 ? 10.540 -0.558 -15.721 1.00 86.00 195 GLU A O 1
ATOM 1591 N N . PRO A 1 196 ? 9.627 0.377 -17.556 1.00 88.00 196 PRO A N 1
ATOM 1592 C CA . PRO A 1 196 ? 9.302 1.628 -16.872 1.00 88.00 196 PRO A CA 1
ATOM 1593 C C . PRO A 1 196 ? 8.356 1.427 -15.684 1.00 88.00 196 PRO A C 1
ATOM 1595 O O . PRO A 1 196 ? 8.587 1.990 -14.610 1.00 88.00 196 PRO A O 1
ATOM 1598 N N . SER A 1 197 ? 7.316 0.600 -15.838 1.00 91.06 197 SER A N 1
ATOM 1599 C CA . SER A 1 197 ? 6.377 0.308 -14.752 1.00 91.06 197 SER A CA 1
ATOM 1600 C C . SER A 1 197 ? 7.035 -0.480 -13.626 1.00 91.06 197 SER A C 1
ATOM 1602 O O . SER A 1 197 ? 6.822 -0.157 -12.460 1.00 91.06 197 SER A O 1
ATOM 1604 N N . LEU A 1 198 ? 7.853 -1.485 -13.945 1.00 91.62 198 LEU A N 1
ATOM 1605 C CA . LEU A 1 198 ? 8.541 -2.283 -12.929 1.00 91.62 198 LEU A CA 1
ATOM 1606 C C . LEU A 1 198 ? 9.599 -1.470 -12.169 1.00 91.62 198 LEU A C 1
ATOM 1608 O O . LEU A 1 198 ? 9.688 -1.602 -10.952 1.00 91.62 198 LEU A O 1
ATOM 1612 N N . THR A 1 199 ? 10.336 -0.589 -12.853 1.00 92.69 199 THR A N 1
ATOM 1613 C CA . THR A 1 199 ? 11.306 0.332 -12.228 1.00 92.69 199 THR A CA 1
ATOM 1614 C C . THR A 1 199 ? 10.589 1.301 -11.297 1.00 92.69 199 THR A C 1
ATOM 1616 O O . THR A 1 199 ? 10.944 1.433 -10.129 1.00 92.69 199 THR A O 1
ATOM 1619 N N . THR A 1 200 ? 9.500 1.908 -11.779 1.00 94.56 200 THR A N 1
ATOM 1620 C CA . THR A 1 200 ? 8.676 2.804 -10.962 1.00 94.56 200 THR A CA 1
ATOM 1621 C C . THR A 1 200 ? 8.144 2.080 -9.724 1.00 94.56 200 THR A C 1
ATOM 1623 O O . THR A 1 200 ? 8.199 2.628 -8.626 1.00 94.56 200 THR A O 1
ATOM 1626 N N . LEU A 1 201 ? 7.654 0.844 -9.883 1.00 95.06 201 LEU A N 1
ATOM 1627 C CA . LEU A 1 201 ? 7.100 0.039 -8.797 1.00 95.06 201 LEU A CA 1
ATOM 1628 C C . LEU A 1 201 ? 8.159 -0.362 -7.764 1.00 95.06 201 LEU A C 1
ATOM 1630 O O . LEU A 1 201 ? 7.902 -0.260 -6.565 1.00 95.06 201 LEU A O 1
ATOM 1634 N N . GLN A 1 202 ? 9.348 -0.765 -8.222 1.00 95.56 202 GLN A N 1
ATOM 1635 C CA . GLN A 1 202 ? 10.510 -1.021 -7.372 1.00 95.56 202 GLN A CA 1
ATOM 1636 C C . GLN A 1 202 ? 10.816 0.215 -6.515 1.00 95.56 202 GLN A C 1
ATOM 1638 O O . GLN A 1 202 ? 10.829 0.112 -5.287 1.00 95.56 202 GLN A O 1
ATOM 1643 N N . ASP A 1 203 ? 10.968 1.382 -7.150 1.00 94.69 203 ASP A N 1
ATOM 1644 C CA . ASP A 1 203 ? 11.345 2.642 -6.503 1.00 94.69 203 ASP A CA 1
ATOM 1645 C C . ASP A 1 203 ? 10.345 3.114 -5.441 1.00 94.69 203 ASP A C 1
ATOM 1647 O O . ASP A 1 203 ? 10.737 3.666 -4.403 1.00 94.69 203 ASP A O 1
ATOM 1651 N N . VAL A 1 204 ? 9.042 2.947 -5.689 1.00 96.06 204 VAL A N 1
ATOM 1652 C CA . VAL A 1 204 ? 8.009 3.350 -4.721 1.00 96.06 204 VAL A CA 1
ATOM 1653 C C . VAL A 1 204 ? 7.854 2.350 -3.576 1.00 96.06 204 VAL A C 1
ATOM 1655 O O . VAL A 1 204 ? 7.424 2.758 -2.495 1.00 96.06 204 VAL A O 1
ATOM 1658 N N . ALA A 1 205 ? 8.225 1.083 -3.785 1.00 96.56 205 ALA A N 1
ATOM 1659 C CA . ALA A 1 205 ? 8.060 0.004 -2.815 1.00 96.56 205 ALA A CA 1
ATOM 1660 C C . ALA A 1 205 ? 9.257 -0.180 -1.864 1.00 96.56 205 ALA A C 1
ATOM 1662 O O . ALA A 1 205 ? 9.070 -0.703 -0.770 1.00 96.56 205 ALA A O 1
ATOM 1663 N N . THR A 1 206 ? 10.466 0.277 -2.221 1.00 91.88 206 THR A N 1
ATOM 1664 C CA . THR A 1 206 ? 11.734 -0.001 -1.503 1.00 91.88 206 THR A CA 1
ATOM 1665 C C . THR A 1 206 ? 11.683 0.144 0.025 1.00 91.88 206 THR A C 1
ATOM 1667 O O . THR A 1 206 ? 12.309 -0.644 0.727 1.00 91.88 206 THR A O 1
ATOM 1670 N N . ASN A 1 207 ? 10.927 1.111 0.557 1.00 87.56 207 ASN A N 1
ATOM 1671 C CA . ASN A 1 207 ? 10.854 1.381 2.003 1.00 87.56 207 ASN A CA 1
ATOM 1672 C C . ASN A 1 207 ? 9.481 1.088 2.630 1.00 87.56 207 ASN A C 1
ATOM 1674 O O . ASN A 1 207 ? 9.290 1.352 3.813 1.00 87.56 207 ASN A O 1
ATOM 1678 N N . SER A 1 208 ? 8.515 0.604 1.850 1.00 91.19 208 SER A N 1
ATOM 1679 C CA . SER A 1 208 ? 7.127 0.401 2.289 1.00 91.19 208 SER A CA 1
ATOM 1680 C C . SER A 1 208 ? 6.648 -1.034 2.093 1.00 91.19 208 SER A C 1
ATOM 1682 O O . SER A 1 208 ? 5.839 -1.514 2.883 1.00 91.19 208 SER A O 1
ATOM 1684 N N . ASP A 1 209 ? 7.152 -1.740 1.084 1.00 96.38 209 ASP A N 1
ATOM 1685 C CA . ASP A 1 209 ? 6.802 -3.120 0.763 1.00 96.38 209 ASP A CA 1
ATOM 1686 C C . ASP A 1 209 ? 8.021 -3.829 0.153 1.00 96.38 209 ASP A C 1
ATOM 1688 O O . ASP A 1 209 ? 8.244 -3.826 -1.061 1.00 96.38 209 ASP A O 1
ATOM 1692 N N . SER A 1 210 ? 8.851 -4.409 1.022 1.00 94.44 210 SER A N 1
ATOM 1693 C CA . SER A 1 210 ? 10.112 -5.046 0.628 1.00 94.44 210 SER A CA 1
ATOM 1694 C C . SER A 1 210 ? 9.902 -6.240 -0.302 1.00 94.44 210 SER A C 1
ATOM 1696 O O . SER A 1 210 ? 10.687 -6.431 -1.229 1.00 94.44 210 SER A O 1
ATOM 1698 N N . VAL A 1 211 ? 8.827 -7.009 -0.102 1.00 95.06 211 VAL A N 1
ATOM 1699 C CA . VAL A 1 211 ? 8.498 -8.162 -0.949 1.00 95.06 211 VAL A CA 1
ATOM 1700 C C . VAL A 1 211 ? 8.113 -7.682 -2.347 1.00 95.06 211 VAL A C 1
ATOM 1702 O O . VAL A 1 211 ? 8.623 -8.207 -3.333 1.00 95.06 211 VAL A O 1
ATOM 1705 N N . LEU A 1 212 ? 7.282 -6.639 -2.455 1.00 96.50 212 LEU A N 1
ATOM 1706 C CA . LEU A 1 212 ? 6.943 -6.026 -3.743 1.00 96.50 212 LEU A CA 1
ATOM 1707 C C . LEU A 1 212 ? 8.170 -5.464 -4.464 1.00 96.50 212 LEU A C 1
ATOM 1709 O O . LEU A 1 212 ? 8.350 -5.729 -5.652 1.00 96.50 212 LEU A O 1
ATOM 1713 N N . SER A 1 213 ? 9.030 -4.736 -3.749 1.00 96.56 213 SER A N 1
ATOM 1714 C CA . SER A 1 213 ? 10.274 -4.199 -4.310 1.00 96.56 213 SER A CA 1
ATOM 1715 C C . SER A 1 213 ? 11.187 -5.317 -4.825 1.00 96.56 213 SER A C 1
ATOM 1717 O O . SER A 1 213 ? 11.712 -5.234 -5.939 1.00 96.56 213 SER A O 1
ATOM 1719 N N . GLN A 1 214 ? 11.321 -6.410 -4.067 1.00 94.56 214 GLN A N 1
ATOM 1720 C CA . GLN A 1 214 ? 12.120 -7.563 -4.467 1.00 94.56 214 GLN A CA 1
ATOM 1721 C C . GLN A 1 214 ? 11.555 -8.248 -5.716 1.00 94.56 214 GLN A C 1
ATOM 1723 O O . GLN A 1 214 ? 12.298 -8.466 -6.670 1.00 94.56 214 GLN A O 1
ATOM 1728 N N . VAL A 1 215 ? 10.255 -8.554 -5.750 1.00 93.12 215 VAL A N 1
ATOM 1729 C CA . VAL A 1 215 ? 9.636 -9.218 -6.910 1.00 93.12 215 VAL A CA 1
ATOM 1730 C C . VAL A 1 215 ? 9.697 -8.316 -8.150 1.00 93.12 215 VAL A C 1
ATOM 1732 O O . VAL A 1 215 ? 9.976 -8.803 -9.245 1.00 93.12 215 VAL A O 1
ATOM 1735 N N . ALA A 1 216 ? 9.515 -6.999 -8.000 1.00 93.56 216 ALA A N 1
ATOM 1736 C CA . ALA A 1 216 ? 9.708 -6.049 -9.095 1.00 93.56 216 ALA A CA 1
ATOM 1737 C C . ALA A 1 216 ? 11.159 -6.058 -9.609 1.00 93.56 216 ALA A C 1
ATOM 1739 O O . ALA A 1 216 ? 11.373 -6.112 -10.818 1.00 93.56 216 ALA A O 1
ATOM 1740 N N . THR A 1 217 ? 12.147 -6.089 -8.707 1.00 92.38 217 THR A N 1
ATOM 1741 C CA . THR A 1 217 ? 13.579 -6.185 -9.050 1.00 92.38 217 THR A CA 1
ATOM 1742 C C . THR A 1 217 ? 13.890 -7.472 -9.812 1.00 92.38 217 THR A C 1
ATOM 1744 O O . THR A 1 217 ? 14.515 -7.438 -10.866 1.00 92.38 217 THR A O 1
ATOM 1747 N N . GLU A 1 218 ? 13.430 -8.617 -9.312 1.00 88.38 218 GLU A N 1
ATOM 1748 C CA . GLU A 1 218 ? 13.653 -9.913 -9.956 1.00 88.38 218 GLU A CA 1
ATOM 1749 C C . GLU A 1 218 ? 13.028 -9.949 -11.357 1.00 88.38 218 GLU A C 1
ATOM 1751 O O . GLU A 1 218 ? 13.651 -10.424 -12.307 1.00 88.38 218 GLU A O 1
ATOM 1756 N N . ARG A 1 219 ? 11.833 -9.367 -11.520 1.00 85.44 219 ARG A N 1
ATOM 1757 C CA . ARG A 1 219 ? 11.213 -9.222 -12.840 1.00 85.44 219 ARG A CA 1
ATOM 1758 C C . ARG A 1 219 ? 11.970 -8.264 -13.748 1.00 85.44 219 ARG A C 1
ATOM 1760 O O . ARG A 1 219 ? 12.077 -8.560 -14.930 1.00 85.44 219 ARG A O 1
ATOM 1767 N N . LEU A 1 220 ? 12.527 -7.166 -13.241 1.00 84.12 220 LEU A N 1
ATOM 1768 C CA . LEU A 1 220 ? 13.382 -6.275 -14.037 1.00 84.12 220 LEU A CA 1
ATOM 1769 C C . LEU A 1 220 ? 14.611 -7.001 -14.585 1.00 84.12 220 LEU A C 1
ATOM 1771 O O . LEU A 1 220 ? 14.936 -6.850 -15.759 1.00 84.12 220 LEU A O 1
ATOM 1775 N N . GLU A 1 221 ? 15.260 -7.825 -13.764 1.00 77.12 221 GLU A N 1
ATOM 1776 C CA . GLU A 1 221 ? 16.416 -8.621 -14.191 1.00 77.12 221 GLU A CA 1
ATOM 1777 C C . GLU A 1 221 ? 16.044 -9.669 -15.244 1.00 77.12 221 GLU A C 1
ATOM 1779 O O . GLU A 1 221 ? 16.831 -9.970 -16.141 1.00 77.12 221 GLU A O 1
ATOM 1784 N N . ILE A 1 222 ? 14.816 -10.184 -15.178 1.00 66.94 222 ILE A N 1
ATOM 1785 C CA . ILE A 1 222 ? 14.234 -10.996 -16.241 1.00 66.94 222 ILE A CA 1
ATOM 1786 C C . ILE A 1 222 ? 14.063 -10.119 -17.507 1.00 66.94 222 ILE A C 1
ATOM 1788 O O . ILE A 1 222 ? 14.624 -10.458 -18.551 1.00 66.94 222 ILE A O 1
ATOM 1792 N N . TYR A 1 223 ? 13.409 -8.947 -17.412 1.00 57.91 223 TYR A N 1
ATOM 1793 C CA . TYR A 1 223 ? 13.173 -7.988 -18.518 1.00 57.91 223 TYR A CA 1
ATOM 1794 C C . TYR A 1 223 ? 14.426 -7.534 -19.258 1.00 57.91 223 TYR A C 1
ATOM 1796 O O . TYR A 1 223 ? 14.392 -7.413 -20.482 1.00 57.91 223 TYR A O 1
ATOM 1804 N N . ARG A 1 224 ? 15.534 -7.332 -18.549 1.00 61.28 224 ARG A N 1
ATOM 1805 C CA . ARG A 1 224 ? 16.786 -6.865 -19.152 1.00 61.28 224 ARG A CA 1
ATOM 1806 C C . ARG A 1 224 ? 17.404 -7.872 -20.128 1.00 61.28 224 ARG A C 1
ATOM 1808 O O . ARG A 1 224 ? 18.188 -7.463 -20.984 1.00 61.28 224 ARG A O 1
ATOM 1815 N N . GLY A 1 225 ? 17.011 -9.151 -20.070 1.00 60.34 225 GLY A N 1
ATOM 1816 C CA . GLY A 1 225 ? 17.638 -10.222 -20.843 1.00 60.34 225 GLY A CA 1
ATOM 1817 C C . GLY A 1 225 ? 19.117 -10.385 -20.473 1.00 60.34 225 GLY A C 1
ATOM 1818 O O . GLY A 1 225 ? 19.755 -9.492 -19.920 1.00 60.34 225 GLY A O 1
ATOM 1819 N N . ARG A 1 226 ? 19.707 -11.545 -20.761 1.00 62.84 226 ARG A N 1
ATOM 1820 C CA . ARG A 1 226 ? 21.151 -11.735 -20.566 1.00 62.84 226 ARG A CA 1
ATOM 1821 C C . ARG A 1 226 ? 21.802 -11.960 -21.912 1.00 62.84 226 ARG A C 1
ATOM 1823 O O . ARG A 1 226 ? 21.537 -12.959 -22.567 1.00 62.84 226 ARG A O 1
ATOM 1830 N N . ASN A 1 227 ? 22.655 -11.021 -22.304 1.00 76.06 227 ASN A N 1
ATOM 1831 C CA . ASN A 1 227 ? 23.541 -11.158 -23.449 1.00 76.06 227 ASN A CA 1
ATOM 1832 C C . ASN A 1 227 ? 24.966 -11.130 -22.918 1.00 76.06 227 ASN A C 1
ATOM 1834 O O . ASN A 1 227 ? 25.401 -10.122 -22.360 1.00 76.06 227 ASN A O 1
ATOM 1838 N N . TYR A 1 228 ? 25.670 -12.247 -23.036 1.00 78.06 228 TYR A N 1
ATOM 1839 C CA . TYR A 1 228 ? 26.978 -12.407 -22.424 1.00 78.06 228 TYR A CA 1
ATOM 1840 C C . TYR A 1 228 ? 27.951 -13.125 -23.356 1.00 78.06 228 TYR A C 1
ATOM 1842 O O . TYR A 1 228 ? 27.608 -14.103 -24.018 1.00 78.06 228 TYR A O 1
ATOM 1850 N N . VAL A 1 229 ? 29.198 -12.652 -23.371 1.00 83.50 229 VAL A N 1
ATOM 1851 C CA . VAL A 1 229 ? 30.317 -13.306 -24.050 1.00 83.50 229 VAL A CA 1
ATOM 1852 C C . VAL A 1 229 ? 31.504 -13.402 -23.104 1.00 83.50 229 VAL A C 1
ATOM 1854 O O . VAL A 1 229 ? 31.908 -12.409 -22.503 1.00 83.50 229 VAL A O 1
ATOM 1857 N N . LYS A 1 230 ? 32.058 -14.605 -22.950 1.00 84.81 230 LYS A N 1
ATOM 1858 C CA . LYS A 1 230 ? 33.132 -14.857 -21.981 1.00 84.81 230 LYS A CA 1
ATOM 1859 C C . LYS A 1 230 ? 34.515 -14.467 -22.505 1.00 84.81 230 LYS A C 1
ATOM 1861 O O . LYS A 1 230 ? 35.337 -13.991 -21.729 1.00 84.81 230 LYS A O 1
ATOM 1866 N N . ASN A 1 231 ? 34.784 -14.660 -23.795 1.00 83.12 231 ASN A N 1
ATOM 1867 C CA . ASN A 1 231 ? 36.049 -14.270 -24.415 1.00 83.12 231 ASN A CA 1
ATOM 1868 C C . ASN A 1 231 ? 35.827 -13.771 -25.848 1.00 83.12 231 ASN A C 1
ATOM 1870 O O . ASN A 1 231 ? 35.117 -14.411 -26.625 1.00 83.12 231 ASN A O 1
ATOM 1874 N N . VAL A 1 232 ? 36.441 -12.644 -26.202 1.00 82.69 232 VAL A N 1
ATOM 1875 C CA . VAL A 1 232 ? 36.380 -12.057 -27.546 1.00 82.69 232 VAL A CA 1
ATOM 1876 C C . VAL A 1 232 ? 37.798 -11.798 -28.028 1.00 82.69 232 VAL A C 1
ATOM 1878 O O . VAL A 1 232 ? 38.556 -11.080 -27.383 1.00 82.69 232 VAL A O 1
ATOM 1881 N N . GLN A 1 233 ? 38.141 -12.362 -29.181 1.00 85.00 233 GLN A N 1
ATOM 1882 C CA . GLN A 1 233 ? 39.399 -12.116 -29.875 1.00 85.00 233 GLN A CA 1
ATOM 1883 C C . GLN A 1 233 ? 39.084 -11.578 -31.268 1.00 85.00 233 GLN A C 1
ATOM 1885 O O . GLN A 1 233 ? 38.464 -12.263 -32.079 1.00 85.00 233 GLN A O 1
ATOM 1890 N N . GLY A 1 234 ? 39.467 -10.330 -31.524 1.00 81.75 234 GLY A N 1
ATOM 1891 C CA . GLY A 1 234 ? 39.290 -9.671 -32.812 1.00 81.75 234 GLY A CA 1
ATOM 1892 C C . GLY A 1 234 ? 40.633 -9.275 -33.403 1.00 81.75 234 GLY A C 1
ATOM 1893 O O . GLY A 1 234 ? 41.454 -8.673 -32.715 1.00 81.75 234 GLY A O 1
ATOM 1894 N N . GLU A 1 235 ? 40.839 -9.602 -34.672 1.00 79.62 235 GLU A N 1
ATOM 1895 C CA . GLU A 1 235 ? 41.941 -9.088 -35.480 1.00 79.62 235 GLU A CA 1
ATOM 1896 C C . GLU A 1 235 ? 41.400 -8.104 -36.530 1.00 79.62 235 GLU A C 1
ATOM 1898 O O . GLU A 1 235 ? 40.279 -8.256 -37.023 1.00 79.62 235 GLU A O 1
ATOM 1903 N N . GLU A 1 236 ? 42.221 -7.117 -36.893 1.00 84.19 236 GLU A N 1
ATOM 1904 C CA . GLU A 1 236 ? 41.920 -6.095 -37.907 1.00 84.19 236 GLU A CA 1
ATOM 1905 C C . GLU A 1 236 ? 40.693 -5.220 -37.568 1.00 84.19 236 GLU A C 1
ATOM 1907 O O . GLU A 1 236 ? 40.683 -4.565 -36.529 1.00 84.19 236 GLU A O 1
ATOM 1912 N N . SER A 1 237 ? 39.688 -5.143 -38.450 1.00 84.12 237 SER A N 1
ATOM 1913 C CA . SER A 1 237 ? 38.512 -4.257 -38.331 1.00 84.12 237 SER A CA 1
ATOM 1914 C C . SER A 1 237 ? 37.257 -4.991 -37.841 1.00 84.12 237 SER A C 1
ATOM 1916 O O . SER A 1 237 ? 36.127 -4.562 -38.101 1.00 84.12 237 SER A O 1
ATOM 1918 N N . ALA A 1 238 ? 37.435 -6.123 -37.159 1.00 85.31 238 ALA A N 1
ATOM 1919 C CA . ALA A 1 238 ? 36.328 -6.907 -36.638 1.00 85.31 238 ALA A CA 1
ATOM 1920 C C . ALA A 1 238 ? 35.636 -6.209 -35.454 1.00 85.31 238 ALA A C 1
ATOM 1922 O O . ALA A 1 238 ? 36.289 -5.597 -34.609 1.00 85.31 238 ALA A O 1
ATOM 1923 N N . HIS A 1 239 ? 34.310 -6.337 -35.360 1.00 82.56 239 HIS A N 1
ATOM 1924 C CA . HIS A 1 239 ? 33.527 -5.751 -34.271 1.00 82.56 239 HIS A CA 1
ATOM 1925 C C . HIS A 1 239 ? 32.506 -6.731 -33.687 1.00 82.56 239 HIS A C 1
ATOM 1927 O O . HIS A 1 239 ? 31.815 -7.448 -34.412 1.00 82.56 239 HIS A O 1
ATOM 1933 N N . VAL A 1 240 ? 32.385 -6.711 -32.355 1.00 85.44 240 VAL A N 1
ATOM 1934 C CA . VAL A 1 240 ? 31.333 -7.415 -31.608 1.00 85.44 240 VAL A CA 1
ATOM 1935 C C . VAL A 1 240 ? 30.363 -6.408 -31.033 1.00 85.44 240 VAL A C 1
ATOM 1937 O O . VAL A 1 240 ? 30.770 -5.402 -30.452 1.00 85.44 240 VAL A O 1
ATOM 1940 N N . ARG A 1 241 ? 29.077 -6.723 -31.131 1.00 83.00 241 ARG A N 1
ATOM 1941 C CA . ARG A 1 241 ? 28.007 -6.061 -30.393 1.00 83.00 241 ARG A CA 1
ATOM 1942 C C . ARG A 1 241 ? 27.369 -7.067 -29.450 1.00 83.00 241 ARG A C 1
ATOM 1944 O O . ARG A 1 241 ? 26.977 -8.148 -29.878 1.00 83.00 241 ARG A O 1
ATOM 1951 N N . VAL A 1 242 ? 27.265 -6.704 -28.178 1.00 80.19 242 VAL A N 1
ATOM 1952 C CA . VAL A 1 242 ? 26.563 -7.488 -27.158 1.00 80.19 242 VAL A CA 1
ATOM 1953 C C . VAL A 1 242 ? 25.417 -6.635 -26.642 1.00 80.19 242 VAL A C 1
ATOM 1955 O O . VAL A 1 242 ? 25.648 -5.514 -26.197 1.00 80.19 242 VAL A O 1
ATOM 1958 N N . GLY A 1 243 ? 24.193 -7.141 -26.734 1.00 71.00 243 GLY A N 1
ATOM 1959 C CA . GLY A 1 243 ? 22.991 -6.379 -26.402 1.00 71.00 243 GLY A CA 1
ATOM 1960 C C . GLY A 1 243 ? 21.872 -6.622 -27.403 1.00 71.00 243 GLY A C 1
ATOM 1961 O O . GLY A 1 243 ? 22.111 -7.113 -28.499 1.00 71.00 243 GLY A O 1
ATOM 1962 N N . ASN A 1 244 ? 20.642 -6.286 -27.033 1.00 74.50 244 ASN A N 1
ATOM 1963 C CA . ASN A 1 244 ? 19.511 -6.390 -27.950 1.00 74.50 244 ASN A CA 1
ATOM 1964 C C . ASN A 1 244 ? 19.450 -5.151 -28.857 1.00 74.50 244 ASN A C 1
ATOM 1966 O O . ASN A 1 244 ? 19.767 -4.044 -28.427 1.00 74.50 244 ASN A O 1
ATOM 1970 N N . GLU A 1 245 ? 19.031 -5.344 -30.103 1.00 71.31 245 GLU A N 1
ATOM 1971 C CA . GLU A 1 245 ? 18.806 -4.291 -31.088 1.00 71.31 245 GLU A CA 1
ATOM 1972 C C . GLU A 1 245 ? 17.317 -4.247 -31.448 1.00 71.31 245 GLU A C 1
ATOM 1974 O O . GLU A 1 245 ? 16.735 -5.238 -31.907 1.00 71.31 245 GLU A O 1
ATOM 1979 N N . TRP A 1 246 ? 16.699 -3.085 -31.240 1.00 66.50 246 TRP A N 1
ATOM 1980 C CA . TRP A 1 246 ? 15.291 -2.848 -31.543 1.00 66.50 246 TRP A CA 1
ATOM 1981 C C . TRP A 1 246 ? 15.150 -1.693 -32.526 1.00 66.50 246 TRP A C 1
ATOM 1983 O O . TRP A 1 246 ? 15.739 -0.628 -32.351 1.00 66.50 246 TRP A O 1
ATOM 1993 N N . THR A 1 247 ? 14.337 -1.905 -33.558 1.00 67.38 247 THR A N 1
ATOM 1994 C CA . THR A 1 247 ? 13.917 -0.826 -34.462 1.00 67.38 247 THR A CA 1
ATOM 1995 C C . THR A 1 247 ? 12.904 0.095 -33.776 1.00 67.38 247 THR A C 1
ATOM 1997 O O . THR A 1 247 ? 12.150 -0.346 -32.911 1.00 67.38 247 THR A O 1
ATOM 2000 N N . GLU A 1 248 ? 12.829 1.363 -34.190 1.00 58.19 248 GLU A N 1
ATOM 2001 C CA . GLU A 1 248 ? 11.869 2.346 -33.650 1.00 58.19 248 GLU A CA 1
ATOM 2002 C C . GLU A 1 248 ? 10.410 1.851 -33.750 1.00 58.19 248 GLU A C 1
ATOM 2004 O O . GLU A 1 248 ? 9.619 2.012 -32.825 1.00 58.19 248 GLU A O 1
ATOM 2009 N N . ALA A 1 249 ? 10.086 1.123 -34.824 1.00 60.00 249 ALA A N 1
ATOM 2010 C CA . ALA A 1 249 ? 8.794 0.460 -35.014 1.00 60.00 249 ALA A CA 1
ATOM 2011 C C . ALA A 1 249 ? 8.544 -0.733 -34.064 1.00 60.00 249 ALA A C 1
ATOM 2013 O O . ALA A 1 249 ? 7.398 -1.057 -33.766 1.00 60.00 249 ALA A O 1
ATOM 2014 N N . ALA A 1 250 ? 9.595 -1.410 -33.591 1.00 55.44 250 ALA A N 1
ATOM 2015 C CA . ALA A 1 250 ? 9.470 -2.472 -32.590 1.00 55.44 250 ALA A CA 1
ATOM 2016 C C . ALA A 1 250 ? 9.254 -1.904 -31.176 1.00 55.44 250 ALA A C 1
ATOM 2018 O O . ALA A 1 250 ? 8.605 -2.549 -30.359 1.00 55.44 250 ALA A O 1
ATOM 2019 N N . LEU A 1 251 ? 9.756 -0.694 -30.903 1.00 54.41 251 LEU A N 1
ATOM 2020 C CA . LEU A 1 251 ? 9.560 0.012 -29.631 1.00 54.41 251 LEU A CA 1
ATOM 2021 C C . LEU A 1 251 ? 8.161 0.639 -29.504 1.00 54.41 251 LEU A C 1
ATOM 2023 O O . LEU A 1 251 ? 7.685 0.841 -28.391 1.00 54.41 251 LEU A O 1
ATOM 2027 N N . SER A 1 252 ? 7.494 0.937 -30.624 1.00 53.31 252 SER A N 1
ATOM 2028 C CA . SER A 1 252 ? 6.164 1.564 -30.647 1.00 53.31 252 SER A CA 1
ATOM 2029 C C . SER A 1 252 ? 4.989 0.578 -30.568 1.00 53.31 252 SER A C 1
ATOM 2031 O O . SER A 1 252 ? 3.837 1.006 -30.470 1.00 53.31 252 SER A O 1
ATOM 2033 N N . CYS A 1 253 ? 5.240 -0.736 -30.588 1.00 49.91 253 CYS A N 1
ATOM 2034 C CA . CYS A 1 253 ? 4.188 -1.748 -30.520 1.00 49.91 253 CYS A CA 1
ATOM 2035 C C . CYS A 1 253 ? 3.786 -2.039 -29.062 1.00 49.91 253 CYS A C 1
ATOM 2037 O O . CYS A 1 253 ? 4.614 -2.385 -28.225 1.00 49.91 253 CYS A O 1
ATOM 2039 N N . SER A 1 254 ? 2.491 -1.931 -28.761 1.00 39.88 254 SER A N 1
ATOM 2040 C CA . SER A 1 254 ? 1.895 -2.187 -27.438 1.00 39.88 254 SER A CA 1
ATOM 2041 C C . SER A 1 254 ? 1.721 -3.677 -27.105 1.00 39.88 254 SER A C 1
ATOM 2043 O O . SER A 1 254 ? 1.363 -4.025 -25.978 1.00 39.88 254 SER A O 1
ATOM 2045 N N . LEU A 1 255 ? 1.998 -4.565 -28.064 1.00 45.47 255 LEU A N 1
ATOM 2046 C CA . LEU A 1 255 ? 2.223 -5.985 -27.815 1.00 45.47 255 LEU A CA 1
ATOM 2047 C C . LEU A 1 255 ? 3.677 -6.116 -27.368 1.00 45.47 255 LEU A C 1
ATOM 2049 O O . LEU A 1 255 ? 4.577 -5.904 -28.174 1.00 45.47 255 LEU A O 1
ATOM 2053 N N . GLY A 1 256 ? 3.877 -6.373 -26.072 1.00 49.62 256 GLY A N 1
ATOM 2054 C CA . GLY A 1 256 ? 5.190 -6.396 -25.427 1.00 49.62 256 GLY A CA 1
ATOM 2055 C C . GLY A 1 256 ? 6.269 -7.118 -26.236 1.00 49.62 256 GLY A C 1
ATOM 2056 O O . GLY A 1 256 ? 5.980 -8.030 -27.013 1.00 49.62 256 GLY A O 1
ATOM 2057 N N . LEU A 1 257 ? 7.515 -6.679 -26.036 1.00 50.19 257 LEU A N 1
ATOM 2058 C CA . LEU A 1 257 ? 8.697 -7.214 -26.712 1.00 50.19 257 LEU A CA 1
ATOM 2059 C C . LEU A 1 257 ? 8.657 -8.756 -26.734 1.00 50.19 257 LEU A C 1
ATOM 2061 O O . LEU A 1 257 ? 8.320 -9.359 -25.709 1.00 50.19 257 LEU A O 1
ATOM 2065 N N . PRO A 1 258 ? 8.974 -9.398 -27.879 1.00 50.34 258 PRO A N 1
ATOM 2066 C CA . PRO A 1 258 ? 8.943 -10.851 -27.991 1.00 50.34 258 PRO A CA 1
ATOM 2067 C C . PRO A 1 258 ? 9.770 -11.491 -26.870 1.00 50.34 258 PRO A C 1
ATOM 2069 O O . PRO A 1 258 ? 10.803 -10.951 -26.468 1.00 50.34 258 PRO A O 1
ATOM 2072 N N . GLY A 1 259 ? 9.266 -12.617 -26.353 1.00 52.50 259 GLY A N 1
ATOM 2073 C CA . GLY A 1 259 ? 9.764 -13.289 -25.152 1.00 52.50 259 GLY A CA 1
ATOM 2074 C C . GLY A 1 259 ? 11.290 -13.408 -25.081 1.00 52.50 259 GLY A C 1
ATOM 2075 O O . GLY A 1 259 ? 11.962 -13.637 -26.086 1.00 52.50 259 GLY A O 1
ATOM 2076 N N . GLN A 1 260 ? 11.815 -13.238 -23.863 1.00 62.97 260 GLN A N 1
ATOM 2077 C CA . GLN A 1 260 ? 13.244 -13.230 -23.546 1.00 62.97 260 GLN A CA 1
ATOM 2078 C C . GLN A 1 260 ? 14.012 -14.408 -24.120 1.00 62.97 260 GLN A C 1
ATOM 2080 O O . GLN A 1 260 ? 13.602 -15.563 -24.024 1.00 62.97 260 GLN A O 1
ATOM 2085 N N . THR A 1 261 ? 15.229 -14.102 -24.551 1.00 58.53 261 THR A N 1
ATOM 2086 C CA . THR A 1 261 ? 16.276 -15.090 -24.771 1.00 58.53 261 THR A CA 1
ATOM 2087 C C . THR A 1 261 ? 17.451 -14.775 -23.844 1.00 58.53 261 THR A C 1
ATOM 2089 O O . THR A 1 261 ? 17.720 -13.616 -23.514 1.00 58.53 261 THR A O 1
ATOM 2092 N N . SER A 1 262 ? 18.128 -15.827 -23.383 1.00 69.06 262 SER A N 1
ATOM 2093 C CA . SER A 1 262 ? 19.467 -15.726 -22.800 1.00 69.06 262 SER A CA 1
ATOM 2094 C C . SER A 1 262 ? 20.451 -16.087 -23.906 1.00 69.06 262 SER A C 1
ATOM 2096 O O . SER A 1 262 ? 20.449 -17.229 -24.366 1.00 69.06 262 SER A O 1
ATOM 2098 N N . ASN A 1 263 ? 21.247 -15.124 -24.368 1.00 75.81 263 ASN A N 1
ATOM 2099 C CA . ASN A 1 263 ? 22.253 -15.341 -25.402 1.00 75.81 263 ASN A CA 1
ATOM 2100 C C . ASN A 1 263 ? 23.634 -15.393 -24.750 1.00 75.81 263 ASN A C 1
ATOM 2102 O O . ASN A 1 263 ? 24.143 -14.386 -24.255 1.00 75.81 263 ASN A O 1
ATOM 2106 N N . GLU A 1 264 ? 24.251 -16.571 -24.769 1.00 79.38 264 GLU A N 1
ATOM 2107 C CA . GLU A 1 264 ? 25.566 -16.799 -24.177 1.00 79.38 264 GLU A CA 1
ATOM 2108 C C . GLU A 1 264 ? 26.550 -17.321 -25.224 1.00 79.38 264 GLU A C 1
ATOM 2110 O O . GLU A 1 264 ? 26.270 -18.282 -25.942 1.00 79.38 264 GLU A O 1
ATOM 2115 N N . ALA A 1 265 ? 27.732 -16.708 -25.288 1.00 82.56 265 ALA A N 1
ATOM 2116 C CA . ALA A 1 265 ? 28.835 -17.159 -26.128 1.00 82.56 265 ALA A CA 1
ATOM 2117 C C . ALA A 1 265 ? 30.098 -17.413 -25.289 1.00 82.56 265 ALA A C 1
ATOM 2119 O O . ALA A 1 265 ? 30.581 -16.546 -24.560 1.00 82.56 265 ALA A O 1
ATOM 2120 N N . GLY A 1 266 ? 30.669 -18.614 -25.405 1.00 84.56 266 GLY A N 1
ATOM 2121 C CA . GLY A 1 266 ? 31.873 -19.000 -24.662 1.00 84.56 266 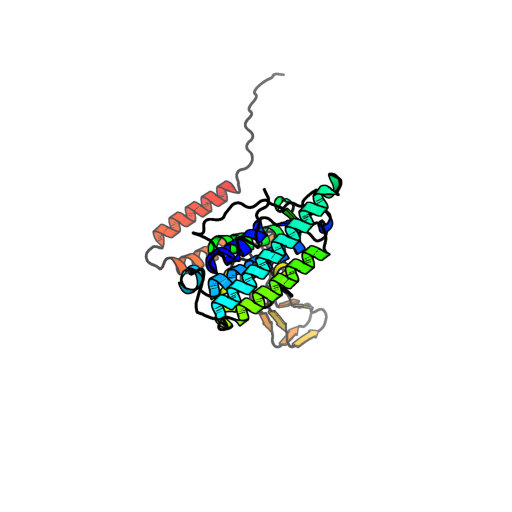GLY A CA 1
ATOM 2122 C C . GLY A 1 266 ? 33.151 -18.313 -25.162 1.00 84.56 266 GLY A C 1
ATOM 2123 O O . GLY A 1 266 ? 33.881 -17.709 -24.383 1.00 84.56 266 GLY A O 1
ATOM 2124 N N . SER A 1 267 ? 33.441 -18.383 -26.460 1.00 86.31 267 SER A N 1
ATOM 2125 C CA . SER A 1 267 ? 34.562 -17.654 -27.065 1.00 86.31 267 SER A CA 1
ATOM 2126 C C . SER A 1 267 ? 34.226 -17.291 -28.500 1.00 86.31 267 SER A C 1
ATOM 2128 O O . SER A 1 267 ? 33.771 -18.144 -29.258 1.00 86.31 267 SER A O 1
ATOM 2130 N N . VAL A 1 268 ? 34.485 -16.046 -28.878 1.00 85.62 268 VAL A N 1
ATOM 2131 C CA . VAL A 1 268 ? 34.269 -15.535 -30.232 1.00 85.62 268 VAL A CA 1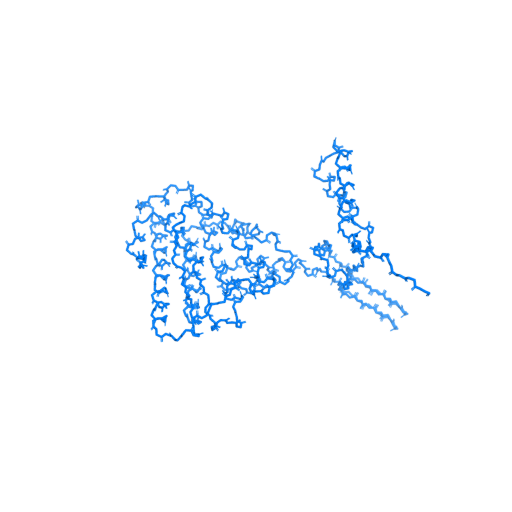
ATOM 2132 C C . VAL A 1 268 ? 35.610 -15.090 -30.799 1.00 85.62 268 VAL A C 1
ATOM 2134 O O . VAL A 1 268 ? 36.262 -14.224 -30.223 1.00 85.62 268 VAL A O 1
ATOM 2137 N N . MET A 1 269 ? 36.024 -15.699 -31.912 1.00 85.12 269 MET A N 1
ATOM 2138 C CA . MET A 1 269 ? 37.209 -15.292 -32.671 1.00 85.12 269 MET A CA 1
ATOM 2139 C C . MET A 1 269 ? 36.777 -14.691 -34.003 1.00 85.12 269 MET A C 1
ATOM 2141 O O . MET A 1 269 ? 35.967 -15.281 -34.716 1.00 85.12 269 MET A O 1
ATOM 2145 N N . MET A 1 270 ? 37.325 -13.532 -34.345 1.00 85.62 270 MET A N 1
ATOM 2146 C CA . MET A 1 270 ? 36.976 -12.797 -35.555 1.00 85.62 270 MET A CA 1
ATOM 2147 C C . MET A 1 270 ? 38.235 -12.262 -36.226 1.00 85.62 270 MET A C 1
ATOM 2149 O O . MET A 1 270 ? 39.165 -11.823 -35.551 1.00 85.62 270 MET A O 1
ATOM 2153 N N . LYS A 1 271 ? 38.234 -12.250 -37.558 1.00 83.00 271 LYS A N 1
ATOM 2154 C CA . LYS A 1 271 ? 39.306 -11.681 -38.384 1.00 83.00 271 LYS A CA 1
ATOM 2155 C C . LYS A 1 271 ? 38.714 -10.823 -39.500 1.00 83.00 271 LYS A C 1
ATOM 2157 O O . LYS A 1 271 ? 37.533 -10.976 -39.838 1.00 83.00 271 LYS A O 1
ATOM 2162 N N . GLY A 1 272 ? 39.524 -9.952 -40.094 1.00 86.69 272 GLY A N 1
ATOM 2163 C CA . GLY A 1 272 ? 39.107 -9.142 -41.236 1.00 86.69 272 GLY A CA 1
ATOM 2164 C C . GLY A 1 272 ? 38.074 -8.082 -40.865 1.00 86.69 272 GLY A C 1
ATOM 2165 O O . GLY A 1 272 ? 38.255 -7.299 -39.937 1.00 86.69 272 GLY A O 1
ATOM 2166 N N . THR A 1 273 ? 36.962 -8.073 -41.598 1.00 85.94 273 THR A N 1
ATOM 2167 C CA . THR A 1 273 ? 35.841 -7.127 -41.450 1.00 85.94 273 THR A CA 1
ATOM 2168 C C . THR A 1 273 ? 34.609 -7.759 -40.792 1.00 85.94 273 THR A C 1
ATOM 2170 O O . THR A 1 273 ? 33.483 -7.298 -40.979 1.00 85.94 273 THR A O 1
ATOM 2173 N N . SER A 1 274 ? 34.805 -8.840 -40.033 1.00 84.25 274 SER A N 1
ATOM 2174 C CA . SER A 1 274 ? 33.716 -9.615 -39.429 1.00 84.25 274 SER A CA 1
ATOM 2175 C C . SER A 1 274 ? 32.906 -8.805 -38.407 1.00 84.25 274 SER A C 1
ATOM 2177 O O . SER A 1 274 ? 33.469 -8.106 -37.565 1.00 84.25 274 SER A O 1
ATOM 2179 N N . ALA A 1 275 ? 31.581 -8.961 -38.448 1.00 85.88 275 ALA A N 1
ATOM 2180 C CA . ALA A 1 275 ? 30.627 -8.347 -37.529 1.00 85.88 275 ALA A CA 1
ATOM 2181 C C . ALA A 1 275 ? 29.866 -9.440 -36.769 1.00 85.88 275 ALA A C 1
ATOM 2183 O O . ALA A 1 275 ? 29.174 -10.247 -37.391 1.00 85.88 275 ALA A O 1
ATOM 2184 N N . VAL A 1 276 ? 29.983 -9.479 -35.442 1.00 85.88 276 VAL A N 1
ATOM 2185 C CA . VAL A 1 276 ? 29.276 -10.460 -34.603 1.00 85.88 276 VAL A CA 1
ATOM 2186 C C . VAL A 1 276 ? 28.305 -9.741 -33.676 1.00 85.88 276 VAL A C 1
ATOM 2188 O O . VAL A 1 276 ? 28.687 -8.820 -32.960 1.00 85.88 276 VAL A O 1
ATOM 2191 N N . HIS A 1 277 ? 27.047 -10.179 -33.662 1.00 85.25 277 HIS A N 1
ATOM 2192 C CA . HIS A 1 277 ? 26.017 -9.683 -32.751 1.00 85.25 277 HIS A CA 1
ATOM 2193 C C . HIS A 1 277 ? 25.566 -10.807 -31.820 1.00 85.25 277 HIS A C 1
ATOM 2195 O O . HIS A 1 277 ? 25.194 -11.886 -32.273 1.00 85.25 277 HIS A O 1
ATOM 2201 N N . ILE A 1 278 ? 25.638 -10.551 -30.516 1.00 82.50 278 ILE A N 1
ATOM 2202 C CA . ILE A 1 278 ? 25.208 -11.457 -29.452 1.00 82.50 278 ILE A CA 1
ATOM 2203 C C . ILE A 1 278 ? 24.063 -10.763 -28.726 1.00 82.50 278 ILE A C 1
ATOM 2205 O O . ILE A 1 278 ? 24.268 -9.934 -27.835 1.00 82.50 278 ILE A O 1
ATOM 2209 N N . GLY A 1 279 ? 22.853 -11.070 -29.169 1.00 74.44 279 GLY A N 1
ATOM 2210 C CA . GLY A 1 279 ? 21.622 -10.494 -28.657 1.00 74.44 279 GLY A CA 1
ATOM 2211 C C . GLY A 1 279 ? 20.475 -10.671 -29.635 1.00 74.44 279 GLY A C 1
ATOM 2212 O O . GLY A 1 279 ? 20.660 -11.146 -30.756 1.00 74.44 279 GLY A O 1
ATOM 2213 N N . ASN A 1 280 ? 19.276 -10.282 -29.217 1.00 73.94 280 ASN A N 1
ATOM 2214 C CA . ASN A 1 280 ? 18.121 -10.310 -30.105 1.00 73.94 280 ASN A CA 1
ATOM 2215 C C . ASN A 1 280 ? 18.166 -9.125 -31.060 1.00 73.94 280 ASN A C 1
ATOM 2217 O O . ASN A 1 280 ? 18.383 -7.999 -30.624 1.00 73.94 280 ASN A O 1
ATOM 2221 N N . SER A 1 281 ? 17.884 -9.358 -32.340 1.00 68.75 281 SER A N 1
ATOM 2222 C CA . SER A 1 281 ? 17.560 -8.296 -33.292 1.00 68.75 281 SER A CA 1
ATOM 2223 C C . SER A 1 281 ? 16.080 -8.392 -33.658 1.00 68.75 281 SER A C 1
ATOM 2225 O O . SER A 1 281 ? 15.614 -9.392 -34.201 1.00 68.75 281 SER A O 1
ATOM 2227 N N . SER A 1 282 ? 15.305 -7.364 -33.313 1.00 61.00 282 SER A N 1
ATOM 2228 C CA . SER A 1 282 ? 13.878 -7.300 -33.644 1.00 61.00 282 SER A CA 1
ATOM 2229 C C . SER A 1 282 ? 13.633 -6.252 -34.722 1.00 61.00 282 SER A C 1
ATOM 2231 O O . SER A 1 282 ? 13.637 -5.041 -34.479 1.00 61.00 282 SER A O 1
ATOM 2233 N N . THR A 1 283 ? 13.391 -6.750 -35.934 1.00 53.56 283 THR A N 1
ATOM 2234 C CA . THR A 1 283 ? 12.904 -5.969 -37.074 1.00 53.56 283 THR A CA 1
ATOM 2235 C C . THR A 1 283 ? 11.459 -6.376 -37.349 1.00 53.56 283 THR A C 1
ATOM 2237 O O . THR A 1 283 ? 11.128 -7.562 -37.336 1.00 53.56 283 THR A O 1
ATOM 2240 N N . TYR A 1 284 ? 10.567 -5.409 -37.560 1.00 45.91 284 TYR A N 1
ATOM 2241 C CA . TYR A 1 284 ? 9.159 -5.707 -37.820 1.00 45.91 284 TYR A CA 1
ATOM 2242 C C . TYR A 1 284 ? 9.024 -6.380 -39.201 1.00 45.91 284 TYR A C 1
ATOM 2244 O O . TYR A 1 284 ? 9.142 -5.725 -40.236 1.00 45.91 284 TYR A O 1
ATOM 2252 N N . ARG A 1 285 ? 8.791 -7.700 -39.239 1.00 39.44 285 ARG A N 1
ATOM 2253 C CA . ARG A 1 285 ? 8.302 -8.410 -40.433 1.00 39.44 285 ARG A CA 1
ATOM 2254 C C . ARG A 1 285 ? 6.936 -9.009 -40.118 1.00 39.44 285 ARG A C 1
ATOM 2256 O O . ARG A 1 285 ? 6.813 -9.875 -39.258 1.00 39.44 285 ARG A O 1
ATOM 2263 N N . TYR A 1 286 ? 5.926 -8.566 -40.867 1.00 39.09 286 TYR A N 1
ATOM 2264 C CA . TYR A 1 286 ? 4.503 -8.931 -40.761 1.00 39.09 286 TYR A CA 1
ATOM 2265 C C . TYR A 1 286 ? 4.196 -10.445 -40.773 1.00 39.09 286 TYR A C 1
ATOM 2267 O O . TYR A 1 286 ? 3.068 -10.851 -40.515 1.00 39.09 286 TYR A O 1
ATOM 2275 N N . THR A 1 287 ? 5.176 -11.303 -41.053 1.00 37.09 287 THR A N 1
ATOM 2276 C CA . THR A 1 287 ? 5.009 -12.754 -41.175 1.00 37.09 287 THR A CA 1
ATOM 2277 C C . THR A 1 287 ? 5.002 -13.512 -39.839 1.00 37.09 287 THR A C 1
ATOM 2279 O O . THR A 1 287 ? 4.561 -14.657 -39.816 1.00 37.09 287 THR A O 1
ATOM 2282 N N . GLY A 1 288 ? 5.442 -12.907 -38.726 1.00 38.25 288 GLY A N 1
ATOM 2283 C CA . GLY A 1 288 ? 5.498 -13.572 -37.407 1.00 38.25 288 GLY A CA 1
ATOM 2284 C C . GLY A 1 288 ? 4.168 -13.635 -36.639 1.00 38.25 288 GLY A C 1
ATOM 2285 O O . GLY A 1 288 ? 3.966 -14.538 -35.832 1.00 38.25 288 GLY A O 1
ATOM 2286 N N . LEU A 1 289 ? 3.235 -12.722 -36.933 1.00 40.47 289 LEU A N 1
ATOM 2287 C CA . LEU A 1 289 ? 1.939 -12.599 -36.244 1.00 40.47 289 LEU A CA 1
ATOM 2288 C C . LEU A 1 289 ? 1.012 -13.807 -36.454 1.00 40.47 289 LEU A C 1
ATOM 2290 O O . LEU A 1 289 ? 0.188 -14.103 -35.593 1.00 40.47 289 LEU A O 1
ATOM 2294 N N . ILE A 1 290 ? 1.153 -14.519 -37.574 1.00 38.81 290 ILE A N 1
ATOM 2295 C CA . ILE A 1 290 ? 0.313 -15.686 -37.887 1.00 38.81 290 ILE A CA 1
ATOM 2296 C C . ILE A 1 290 ? 0.800 -16.928 -37.125 1.00 38.81 290 ILE A C 1
ATOM 2298 O O . ILE A 1 290 ? -0.015 -17.700 -36.629 1.00 38.81 290 ILE A O 1
ATOM 2302 N N . VAL A 1 291 ? 2.118 -17.095 -36.969 1.00 42.09 291 VAL A N 1
ATOM 2303 C CA . VAL A 1 291 ? 2.705 -18.311 -36.380 1.00 42.09 291 VAL A CA 1
ATOM 2304 C C . VAL A 1 291 ? 2.540 -18.343 -34.858 1.00 42.09 291 VAL A C 1
ATOM 2306 O O . VAL A 1 291 ? 2.210 -19.387 -34.300 1.00 42.09 291 VAL A O 1
ATOM 2309 N N . ASP A 1 292 ? 2.716 -17.204 -34.184 1.00 37.34 292 ASP A N 1
ATOM 2310 C CA . ASP A 1 292 ? 2.654 -17.139 -32.716 1.00 37.34 292 ASP A CA 1
ATOM 2311 C C . ASP A 1 292 ? 1.205 -17.222 -32.191 1.00 37.34 292 ASP A C 1
ATOM 2313 O O . ASP A 1 292 ? 0.925 -17.835 -31.156 1.00 37.34 292 ASP A O 1
ATOM 2317 N N . MET A 1 293 ? 0.239 -16.697 -32.960 1.00 39.09 293 MET A N 1
ATOM 2318 C CA . MET A 1 293 ? -1.183 -16.907 -32.671 1.00 39.09 293 MET A CA 1
ATOM 2319 C C . MET A 1 293 ? -1.613 -18.359 -32.891 1.00 39.09 293 MET A C 1
ATOM 2321 O O . MET A 1 293 ? -2.365 -18.876 -32.068 1.00 39.09 293 MET A O 1
ATOM 2325 N N . GLU A 1 294 ? -1.126 -19.039 -33.936 1.00 40.72 294 GLU A N 1
ATOM 2326 C CA . GLU A 1 294 ? -1.428 -20.462 -34.153 1.00 40.72 294 GLU A CA 1
ATOM 2327 C C . GLU A 1 294 ? -0.836 -21.357 -33.051 1.00 40.72 294 GLU A C 1
ATOM 2329 O O . GLU A 1 294 ? -1.530 -22.249 -32.558 1.00 40.72 294 GLU A O 1
ATOM 2334 N N . GLN A 1 295 ? 0.390 -21.084 -32.585 1.00 42.19 295 GLN A N 1
ATOM 2335 C CA . GLN A 1 295 ? 1.023 -21.867 -31.513 1.00 42.19 295 GLN A CA 1
ATOM 2336 C C . GLN A 1 295 ? 0.341 -21.688 -30.149 1.00 42.19 295 GLN A C 1
ATOM 2338 O O . GLN A 1 295 ? 0.117 -22.674 -29.442 1.00 42.19 295 GLN A O 1
ATOM 2343 N N . ARG A 1 296 ? -0.052 -20.460 -29.779 1.00 43.84 296 ARG A N 1
ATOM 2344 C CA . ARG A 1 296 ? -0.823 -20.227 -28.542 1.00 43.84 296 ARG A CA 1
ATOM 2345 C C . ARG A 1 296 ? -2.233 -20.819 -28.605 1.00 43.84 296 ARG A C 1
ATOM 2347 O O . ARG A 1 296 ? -2.744 -21.255 -27.576 1.00 43.84 296 ARG A O 1
ATOM 2354 N N . PHE A 1 297 ? -2.854 -20.885 -29.785 1.00 40.41 297 PHE A N 1
ATOM 2355 C CA . PHE A 1 297 ? -4.180 -21.494 -29.938 1.00 40.41 297 PHE A CA 1
ATOM 2356 C C . PHE A 1 297 ? -4.155 -23.022 -29.833 1.00 40.41 297 PHE A C 1
ATOM 2358 O O . PHE A 1 297 ? -5.036 -23.599 -29.188 1.00 40.41 297 PHE A O 1
ATOM 2365 N N . ASP A 1 298 ? -3.142 -23.677 -30.410 1.00 40.12 298 ASP A N 1
ATOM 2366 C CA . ASP A 1 298 ? -2.976 -25.133 -30.311 1.00 40.12 298 ASP A CA 1
ATOM 2367 C C . ASP A 1 298 ? -2.708 -25.574 -28.851 1.00 40.12 298 ASP A C 1
ATOM 2369 O O . ASP A 1 298 ? -3.133 -26.663 -28.456 1.00 40.12 298 ASP A O 1
ATOM 2373 N N . TYR A 1 299 ? -2.108 -24.708 -28.018 1.00 44.03 299 TYR A N 1
ATOM 2374 C CA . TYR A 1 299 ? -1.929 -24.948 -26.577 1.00 44.03 299 TYR A CA 1
ATOM 2375 C C . TYR A 1 299 ? -3.239 -24.853 -25.770 1.00 44.03 299 TYR A C 1
ATOM 2377 O O . TYR A 1 299 ? -3.418 -25.586 -24.800 1.00 44.03 299 TYR A O 1
ATOM 2385 N N . ILE A 1 300 ? -4.171 -23.978 -26.168 1.00 42.91 300 ILE A N 1
ATOM 2386 C CA . ILE A 1 300 ? -5.397 -23.695 -25.399 1.00 42.91 300 ILE A CA 1
ATOM 2387 C C . ILE A 1 300 ? -6.577 -24.589 -25.816 1.00 42.91 300 ILE A C 1
ATOM 2389 O O . ILE A 1 300 ? -7.366 -24.987 -24.962 1.00 42.91 300 ILE A O 1
ATOM 2393 N N . CYS A 1 301 ? -6.737 -24.916 -27.104 1.00 42.53 301 CYS A N 1
ATOM 2394 C CA . CYS A 1 301 ? -7.972 -25.559 -27.586 1.00 42.53 301 CYS A CA 1
ATOM 2395 C C . CYS A 1 301 ? -7.915 -27.083 -27.765 1.00 42.53 301 CYS A C 1
ATOM 2397 O O . CYS A 1 301 ? -8.971 -27.708 -27.877 1.00 42.53 301 CYS A O 1
ATOM 2399 N N . GLY A 1 302 ? -6.738 -27.713 -27.772 1.00 43.62 302 GLY A N 1
ATOM 2400 C CA . GLY A 1 302 ? -6.619 -29.137 -28.091 1.00 43.62 302 GLY A CA 1
ATOM 2401 C C . GLY A 1 302 ? -7.086 -29.478 -29.519 1.00 43.62 302 GLY A C 1
ATOM 2402 O O . GLY A 1 302 ? -7.923 -28.821 -30.140 1.00 43.62 302 GLY A O 1
ATOM 2403 N N . THR A 1 303 ? -6.554 -30.557 -30.085 1.00 48.44 303 THR A N 1
ATOM 2404 C CA . THR A 1 303 ? -6.671 -30.900 -31.517 1.00 48.44 303 THR A CA 1
ATOM 2405 C C . THR A 1 303 ? -8.096 -31.147 -32.040 1.00 48.44 303 THR A C 1
ATOM 2407 O O . THR A 1 303 ? -8.279 -31.296 -33.247 1.00 48.44 303 THR A O 1
ATOM 2410 N N . ARG A 1 304 ? -9.124 -31.166 -31.180 1.00 43.59 304 ARG A N 1
ATOM 2411 C CA . ARG A 1 304 ? -10.501 -31.545 -31.544 1.00 43.59 304 ARG A CA 1
ATOM 2412 C C . ARG A 1 304 ? -11.378 -30.407 -32.087 1.00 43.59 304 ARG A C 1
ATOM 2414 O O . ARG A 1 304 ? -12.382 -30.712 -32.721 1.00 43.59 304 ARG A O 1
ATOM 2421 N N . TYR A 1 305 ? -11.001 -29.137 -31.904 1.00 43.75 305 TYR A N 1
ATOM 2422 C CA . TYR A 1 305 ? -11.792 -27.966 -32.346 1.00 43.75 305 TYR A CA 1
ATOM 2423 C C . TYR A 1 305 ? -11.079 -27.067 -33.375 1.00 43.75 305 TYR A C 1
ATOM 2425 O O . TYR A 1 305 ? -11.524 -25.956 -33.670 1.00 43.75 305 TYR A O 1
ATOM 2433 N N . ARG A 1 306 ? -9.989 -27.566 -33.973 1.00 49.94 306 ARG A N 1
ATOM 2434 C CA . ARG A 1 306 ? -9.071 -26.796 -34.831 1.00 49.94 306 ARG A CA 1
ATOM 2435 C C . ARG A 1 306 ? -9.751 -26.098 -36.017 1.00 49.94 306 ARG A C 1
ATOM 2437 O O . ARG A 1 306 ? -9.429 -24.951 -36.309 1.00 49.94 306 ARG A O 1
ATOM 2444 N N . SER A 1 307 ? -10.720 -26.745 -36.673 1.00 46.47 307 SER A N 1
ATOM 2445 C CA . SER A 1 307 ? -11.370 -26.201 -37.878 1.00 46.47 307 SER A CA 1
ATOM 2446 C C . SER A 1 307 ? -12.356 -25.064 -37.588 1.00 46.47 307 SER A C 1
ATOM 2448 O O . SER A 1 307 ? -12.435 -24.108 -38.358 1.00 46.47 307 SER A O 1
ATOM 2450 N N . VAL A 1 308 ? -13.077 -25.134 -36.466 1.00 49.44 308 VAL A N 1
ATOM 2451 C CA . VAL A 1 308 ? -14.064 -24.116 -36.069 1.00 49.44 308 VAL A CA 1
ATOM 2452 C C . VAL A 1 308 ? -13.352 -22.880 -35.513 1.00 49.44 308 VAL A C 1
ATOM 2454 O O . VAL A 1 308 ? -13.698 -21.753 -35.866 1.00 49.44 308 VAL A O 1
ATOM 2457 N N . CYS A 1 309 ? -12.288 -23.081 -34.731 1.00 43.66 309 CYS A N 1
ATOM 2458 C CA . CYS A 1 309 ? -11.477 -21.992 -34.190 1.00 43.66 309 CYS A CA 1
ATOM 2459 C C . CYS A 1 309 ? -10.666 -21.257 -35.271 1.00 43.66 309 CYS A C 1
ATOM 2461 O O . CYS A 1 309 ? -10.626 -20.029 -35.251 1.00 43.66 309 CYS A O 1
ATOM 2463 N N . GLN A 1 310 ? -10.098 -21.955 -36.266 1.00 48.72 310 GLN A N 1
ATOM 2464 C CA . GLN A 1 310 ? -9.381 -21.300 -37.374 1.00 48.72 310 GLN A CA 1
ATOM 2465 C C . GLN A 1 310 ? -10.291 -20.419 -38.247 1.00 48.72 310 GLN A C 1
ATOM 2467 O O . GLN A 1 310 ? -9.835 -19.394 -38.756 1.00 48.72 310 GLN A O 1
ATOM 2472 N N . MET A 1 311 ? -11.573 -20.770 -38.416 1.00 46.81 311 MET A N 1
ATOM 2473 C CA . MET A 1 311 ? -12.529 -19.923 -39.144 1.00 46.81 311 MET A CA 1
ATOM 2474 C C . MET A 1 311 ? -12.849 -18.626 -38.390 1.00 46.81 311 MET A C 1
ATOM 2476 O O . MET A 1 311 ? -12.889 -17.561 -39.006 1.00 46.81 311 MET A O 1
ATOM 2480 N N . PHE A 1 312 ? -13.028 -18.696 -37.067 1.00 45.91 312 PHE A N 1
ATOM 2481 C CA . PHE A 1 312 ? -13.266 -17.514 -36.233 1.00 45.91 312 PHE A CA 1
ATOM 2482 C C . PHE A 1 312 ? -12.033 -16.609 -36.142 1.00 45.91 312 PHE A C 1
ATOM 2484 O O . PHE A 1 312 ? -12.168 -15.392 -36.258 1.00 45.91 312 PHE A O 1
ATOM 2491 N N . LEU A 1 313 ? -10.833 -17.190 -36.030 1.00 46.44 313 LEU A N 1
ATOM 2492 C CA . LEU A 1 313 ? -9.585 -16.427 -35.982 1.00 46.44 313 LEU A CA 1
ATOM 2493 C C . LEU A 1 313 ? -9.323 -15.682 -37.296 1.00 46.44 313 LEU A C 1
ATOM 2495 O O . LEU A 1 313 ? -9.006 -14.497 -37.281 1.00 46.44 313 LEU A O 1
ATOM 2499 N N . LYS A 1 314 ? -9.534 -16.345 -38.443 1.00 46.72 314 LYS A N 1
ATOM 2500 C CA . LYS A 1 314 ? -9.398 -15.700 -39.758 1.00 46.72 314 LYS A CA 1
ATOM 2501 C C . LYS A 1 314 ? -10.370 -14.539 -39.926 1.00 46.72 314 LYS A C 1
ATOM 2503 O O . LYS A 1 314 ? -9.991 -13.537 -40.521 1.00 46.72 314 LYS A O 1
ATOM 2508 N N . ARG A 1 315 ? -11.588 -14.645 -39.386 1.00 43.94 315 ARG A N 1
ATOM 2509 C CA . ARG A 1 315 ? -12.589 -13.575 -39.462 1.00 43.94 315 ARG A CA 1
ATOM 2510 C C . ARG A 1 315 ? -12.260 -12.405 -38.533 1.00 43.94 315 ARG A C 1
ATOM 2512 O O . ARG A 1 315 ? -12.274 -11.275 -38.994 1.00 43.94 315 ARG A O 1
ATOM 2519 N N . MET A 1 316 ? -11.825 -12.671 -37.298 1.00 42.66 316 MET A N 1
ATOM 2520 C CA . MET A 1 316 ? -11.351 -11.627 -36.376 1.00 42.66 316 MET A CA 1
ATOM 2521 C C . MET A 1 316 ? -10.103 -10.897 -36.887 1.00 42.66 316 MET A C 1
ATOM 2523 O O . MET A 1 316 ? -10.029 -9.676 -36.782 1.00 42.66 316 MET A O 1
ATOM 2527 N N . CYS A 1 317 ? -9.135 -11.611 -37.469 1.00 42.56 317 CYS A N 1
ATOM 2528 C CA . CYS A 1 317 ? -7.958 -10.982 -38.070 1.00 42.56 317 CYS A CA 1
ATOM 2529 C C . CYS A 1 317 ? -8.322 -10.148 -39.307 1.00 42.56 317 CYS A C 1
ATOM 2531 O O . CYS A 1 317 ? -7.733 -9.089 -39.511 1.00 42.56 317 CYS A O 1
ATOM 2533 N N . PHE A 1 318 ? -9.293 -10.593 -40.112 1.00 43.69 318 PHE A N 1
ATOM 2534 C CA . PHE A 1 318 ? -9.778 -9.833 -41.267 1.00 43.69 318 PHE A CA 1
ATOM 2535 C C . PHE A 1 318 ? -10.533 -8.567 -40.837 1.00 43.69 318 PHE A C 1
ATOM 2537 O O . PHE A 1 318 ? -10.291 -7.497 -41.38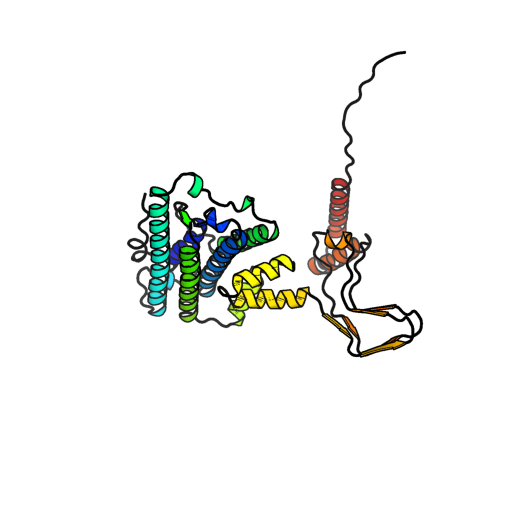9 1.00 43.69 318 PHE A O 1
ATOM 2544 N N . ASP A 1 319 ? -11.369 -8.658 -39.800 1.00 38.47 319 ASP A N 1
ATOM 2545 C CA . ASP A 1 319 ? -12.118 -7.518 -39.261 1.00 38.47 319 ASP A CA 1
ATOM 2546 C C . ASP A 1 319 ? -11.191 -6.491 -38.578 1.00 38.47 319 ASP A C 1
ATOM 2548 O O . ASP A 1 319 ? -11.390 -5.284 -38.731 1.00 38.47 319 ASP A O 1
ATOM 2552 N N . ALA A 1 320 ? -10.126 -6.944 -37.903 1.00 37.00 320 ALA A N 1
ATOM 2553 C CA . ALA A 1 320 ? -9.095 -6.078 -37.321 1.00 37.00 320 ALA A CA 1
ATOM 2554 C C . ALA A 1 320 ? -8.227 -5.381 -38.391 1.00 37.00 320 ALA A C 1
ATOM 2556 O O . ALA A 1 320 ? -7.869 -4.210 -38.250 1.00 37.00 320 ALA A O 1
ATOM 2557 N N . LEU A 1 321 ? -7.925 -6.070 -39.499 1.00 38.03 321 LEU A N 1
ATOM 2558 C CA . LEU A 1 321 ? -7.248 -5.471 -40.656 1.00 38.03 321 LEU A CA 1
ATOM 2559 C C . LEU A 1 321 ? -8.136 -4.433 -41.359 1.00 38.03 321 LEU A C 1
ATOM 2561 O O . LEU A 1 321 ? -7.640 -3.376 -41.742 1.00 38.03 321 LEU A O 1
ATOM 2565 N N . ALA A 1 322 ? -9.444 -4.687 -41.466 1.00 38.66 322 ALA A N 1
ATOM 2566 C CA . ALA A 1 322 ? -10.405 -3.765 -42.071 1.00 38.66 322 ALA A CA 1
ATOM 2567 C C . ALA A 1 322 ? -10.641 -2.497 -41.229 1.00 38.66 322 ALA A C 1
ATOM 2569 O O . ALA A 1 322 ? -10.839 -1.423 -41.789 1.00 38.66 322 ALA A O 1
ATOM 2570 N N . THR A 1 323 ? -10.571 -2.588 -39.896 1.00 40.47 323 THR A N 1
ATOM 2571 C CA . THR A 1 323 ? -10.698 -1.413 -39.007 1.00 40.47 323 THR A CA 1
ATOM 2572 C C . THR A 1 323 ? -9.427 -0.568 -38.929 1.00 40.47 323 THR A C 1
ATOM 2574 O O . THR A 1 323 ? -9.512 0.619 -38.633 1.00 40.47 323 THR A O 1
ATOM 2577 N N . THR A 1 324 ? -8.260 -1.145 -39.235 1.00 38.69 324 THR A N 1
ATOM 2578 C CA . THR A 1 324 ? -6.974 -0.421 -39.260 1.00 38.69 324 THR A CA 1
ATOM 2579 C C . THR A 1 324 ? -6.698 0.235 -40.626 1.00 38.69 324 THR A C 1
ATOM 2581 O O . THR A 1 324 ? -5.905 1.167 -40.713 1.00 38.69 324 THR A O 1
ATOM 2584 N N . PHE A 1 325 ? -7.381 -0.204 -41.692 1.00 38.34 325 PHE A N 1
ATOM 2585 C CA . PHE A 1 325 ? -7.285 0.346 -43.050 1.00 38.34 325 PHE A CA 1
ATOM 2586 C C . PHE A 1 325 ? -8.663 0.750 -43.603 1.00 38.34 325 PHE A C 1
ATOM 2588 O O . PHE A 1 325 ? -9.109 0.243 -44.630 1.00 38.34 325 PHE A O 1
ATOM 2595 N N . ALA A 1 326 ? -9.335 1.695 -42.947 1.00 28.52 326 ALA A N 1
ATOM 2596 C CA . ALA A 1 326 ? -10.355 2.507 -43.606 1.00 28.52 326 ALA A CA 1
ATOM 2597 C C . ALA A 1 326 ? -9.699 3.842 -44.005 1.00 28.52 326 ALA A C 1
ATOM 2599 O O . ALA A 1 326 ? -9.366 4.623 -43.116 1.00 28.52 326 ALA A O 1
ATOM 2600 N N . PRO A 1 327 ? -9.441 4.119 -45.297 1.00 33.34 327 PRO A N 1
ATOM 2601 C CA . PRO A 1 327 ? -9.084 5.470 -45.704 1.00 33.34 327 PRO A CA 1
ATOM 2602 C C . PRO A 1 327 ? -10.312 6.366 -45.514 1.00 33.34 327 PRO A C 1
ATOM 2604 O O . PRO A 1 327 ? -11.421 5.977 -45.884 1.00 33.34 327 PRO A O 1
ATOM 2607 N N . ASP A 1 328 ? -10.109 7.556 -44.950 1.00 32.38 328 ASP A N 1
ATOM 2608 C CA . ASP A 1 328 ? -11.106 8.623 -44.904 1.00 32.38 328 ASP A CA 1
ATOM 2609 C C . ASP A 1 328 ? -11.654 8.890 -46.317 1.00 32.38 328 ASP A C 1
ATOM 2611 O O . ASP A 1 328 ? -11.035 9.574 -47.133 1.00 32.38 328 ASP A O 1
ATOM 2615 N N . ILE A 1 329 ? -12.833 8.347 -46.618 1.00 31.70 329 ILE A N 1
ATOM 2616 C CA . ILE A 1 329 ? -13.671 8.811 -47.720 1.00 31.70 329 ILE A CA 1
ATOM 2617 C C . ILE A 1 329 ? -14.601 9.860 -47.116 1.00 31.70 329 ILE A C 1
ATOM 2619 O O . ILE A 1 329 ? -15.621 9.537 -46.508 1.00 31.70 329 ILE A O 1
ATOM 2623 N N . LEU A 1 330 ? -14.233 11.132 -47.274 1.00 30.83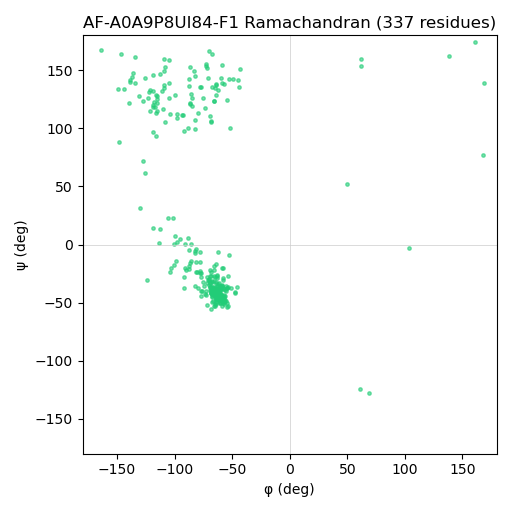 330 LEU A N 1
ATOM 2624 C CA . LEU A 1 330 ? -15.155 12.246 -47.066 1.00 30.83 330 LEU A CA 1
ATOM 2625 C C . LEU A 1 330 ? -16.319 12.140 -48.073 1.00 30.83 330 LEU A C 1
ATOM 2627 O O . LEU A 1 330 ? -16.067 11.957 -49.267 1.00 30.83 330 LEU A O 1
ATOM 2631 N N . PRO A 1 331 ? -17.586 12.283 -47.643 1.00 31.25 331 PRO A N 1
ATOM 2632 C CA . PRO A 1 331 ? -18.718 12.376 -48.551 1.00 31.25 331 PRO A CA 1
ATOM 2633 C C . PRO A 1 331 ? -18.906 13.834 -48.988 1.00 31.25 331 PRO A C 1
ATOM 2635 O O . PRO A 1 331 ? -18.983 14.733 -48.153 1.00 31.25 331 PRO A O 1
ATOM 2638 N N . GLY A 1 332 ? -19.020 14.081 -50.292 1.00 28.33 332 GLY A N 1
ATOM 2639 C CA . GLY A 1 332 ? -19.364 15.411 -50.794 1.00 28.33 332 GLY A CA 1
ATOM 2640 C C . GLY A 1 332 ? -19.154 15.557 -52.290 1.00 28.33 332 GLY A C 1
ATOM 2641 O O . GLY A 1 332 ? -18.175 16.151 -52.726 1.00 28.33 332 GLY A O 1
ATOM 2642 N N . ALA A 1 333 ? -20.077 15.004 -53.072 1.00 30.50 333 ALA A N 1
ATOM 2643 C CA . ALA A 1 333 ? -20.294 15.472 -54.429 1.00 30.50 333 ALA A CA 1
ATOM 2644 C C . ALA A 1 333 ? -20.811 16.915 -54.371 1.00 30.50 333 ALA A C 1
ATOM 2646 O O . ALA A 1 333 ? -21.754 17.177 -53.627 1.00 30.50 333 ALA A O 1
ATOM 2647 N N . ASP A 1 334 ? -20.265 17.803 -55.199 1.00 27.30 334 ASP A N 1
ATOM 2648 C CA . ASP A 1 334 ? -21.099 18.838 -55.795 1.00 27.30 334 ASP A CA 1
ATOM 2649 C C . ASP A 1 334 ? -20.720 19.060 -57.263 1.00 27.30 334 ASP A C 1
ATOM 2651 O O . ASP A 1 334 ? -19.570 19.310 -57.628 1.00 27.30 334 ASP A O 1
ATOM 2655 N N . LEU A 1 335 ? -21.735 18.861 -58.097 1.00 37.44 335 LEU A N 1
ATOM 2656 C CA . LEU A 1 335 ? -21.793 19.104 -59.530 1.00 37.44 335 LEU A CA 1
ATOM 2657 C C . LEU A 1 335 ? -22.368 20.511 -59.717 1.00 37.44 335 LEU A C 1
ATOM 2659 O O . LEU A 1 335 ? -23.544 20.709 -59.439 1.00 37.44 335 LEU A O 1
ATOM 2663 N N . ASN A 1 336 ? -21.549 21.452 -60.183 1.00 32.62 336 ASN A N 1
ATOM 2664 C CA . ASN A 1 336 ? -21.865 22.695 -60.915 1.00 32.62 336 ASN A CA 1
ATOM 2665 C C . ASN A 1 336 ? -20.545 23.500 -60.931 1.00 32.62 336 ASN A C 1
ATOM 2667 O O . ASN A 1 336 ? -19.822 23.502 -59.946 1.00 32.62 336 ASN A O 1
ATOM 2671 N N . ASP A 1 337 ? -20.091 24.171 -61.980 1.00 31.56 337 ASP A N 1
ATOM 2672 C CA . ASP A 1 337 ? -20.819 24.861 -63.026 1.00 31.56 337 ASP A CA 1
ATOM 2673 C C . ASP A 1 337 ? -19.880 25.149 -64.218 1.00 31.56 337 ASP A C 1
ATOM 2675 O O . ASP A 1 337 ? -18.657 25.028 -64.137 1.00 31.56 337 ASP A O 1
ATOM 2679 N N . ARG A 1 338 ? -20.502 25.532 -65.327 1.00 37.34 338 ARG A N 1
ATOM 2680 C CA . ARG A 1 338 ? -19.955 25.838 -66.658 1.00 37.34 338 ARG A CA 1
ATOM 2681 C C . ARG A 1 338 ? -18.884 26.943 -66.677 1.00 37.34 338 ARG A C 1
ATOM 2683 O O . ARG A 1 338 ? -19.112 28.015 -66.121 1.00 37.34 338 ARG A O 1
ATOM 2690 N N . ASN A 1 339 ? -17.816 26.750 -67.458 1.00 36.31 339 ASN A N 1
ATOM 2691 C CA . ASN A 1 339 ? -17.532 27.459 -68.728 1.00 36.31 339 ASN A CA 1
ATOM 2692 C C . ASN A 1 339 ? -16.196 27.022 -69.332 1.00 36.31 339 ASN A C 1
ATOM 2694 O O . ASN A 1 339 ? -15.200 26.974 -68.578 1.00 36.31 339 ASN A O 1
#

InterPro domains:
  IPR021084 Het-s prion-forming domain [PF11558] (222-281)
  IPR029498 Prion-inhibition and propagation, HeLo domain [PF14479] (6-201)
  IPR038305 HeLo domain superfamily [G3DSA:1.20.120.1020] (1-232)

Radius of gyration: 27.57 Å; Cα contacts (8 Å, |Δi|>4): 359; chains: 1; bounding box: 64×63×92 Å

Solvent-accessible surface area (backbone atoms only — not comparable to full-atom values): 19894 Å² total; per-residue (Å²): 133,83,83,66,48,67,80,50,44,72,74,33,18,43,39,62,37,46,54,51,52,58,49,51,60,77,32,60,40,48,20,52,79,37,66,92,52,37,61,61,53,51,44,35,52,44,48,50,44,38,53,49,48,46,51,43,63,71,67,36,41,90,77,40,68,66,26,65,37,60,80,47,89,48,66,59,58,47,50,44,39,52,50,48,42,53,54,36,39,52,53,46,54,50,49,51,52,30,51,60,46,62,79,72,52,59,76,85,73,66,44,66,66,57,72,89,76,47,58,71,57,57,37,52,50,48,54,50,43,52,51,54,44,54,64,72,50,66,93,61,88,75,79,89,73,80,69,46,45,47,66,48,71,68,63,49,51,51,50,55,52,54,52,37,51,46,46,49,52,52,44,66,67,58,74,71,60,66,70,57,59,48,51,54,46,51,62,73,46,63,86,68,79,46,66,72,50,33,51,52,49,20,70,49,17,60,91,62,33,58,66,54,16,49,54,27,47,56,48,44,61,54,71,69,42,49,50,49,69,73,39,82,45,70,37,87,68,30,49,79,45,73,46,72,46,73,39,75,74,51,72,70,44,89,70,63,77,79,80,83,60,77,37,78,43,72,69,47,79,40,53,52,76,38,78,46,76,40,45,57,76,46,70,89,59,87,74,55,67,62,55,57,54,51,54,56,44,58,72,74,61,47,90,88,49,54,73,66,51,53,56,52,50,55,49,53,55,48,53,53,51,49,71,75,63,66,79,90,76,82,88,78,90,80,92,80,81,92,133

Secondary structure (DSSP, 8-state):
----HHHHHTTS-HHHHHHHHHHHGGGEEEBGGGTTTHHHHHHHHHHHHHHHHHHHHHTTTTT-GGGTSSS-S-HHHHHHHHHHHHHHHHHHHHHHHHHHHHHHS-GGGG-B--GGGS-HHHHHHHHHHHHHHHHHTTT--PPP---EEE-SHHHHHHHHHHHHHHHHHHHHHS---HHHHHHHHHHHHTT--SHHHHHHHHHHHTTT-HHHHHHHHHHHHHHT-EEEES-EEE-TT-EEEES-EE-HHHHS-SS------EEEES-EEE-TT-EEEES-EE---TTHHHHHHHHHHHHHH-TTSHHHHHHHHHHHHHHHHHHH---------------

Mean predicted aligned error: 15.68 Å

Organism: NCBI:txid152316

pLDDT: mean 76.55, std 20.51, range [27.3, 98.19]